Protein AF-A0A924M1E4-F1 (afdb_monomer)

Radius of gyration: 28.98 Å; Cα contacts (8 Å, |Δi|>4): 259; chains: 1; bounding box: 52×34×109 Å

Structure (mmCIF, N/CA/C/O backbone):
data_AF-A0A924M1E4-F1
#
_entry.id   AF-A0A924M1E4-F1
#
loop_
_atom_site.group_PDB
_atom_site.id
_atom_site.type_symbol
_atom_site.label_atom_id
_atom_site.label_alt_id
_atom_site.label_comp_id
_atom_site.label_asym_id
_atom_site.label_entity_id
_atom_site.label_seq_id
_atom_site.pdbx_PDB_ins_code
_atom_site.Cartn_x
_atom_site.Cartn_y
_atom_site.Cartn_z
_atom_site.occupancy
_atom_site.B_iso_or_equiv
_atom_site.auth_seq_id
_atom_site.auth_comp_id
_atom_site.auth_asym_id
_atom_site.auth_atom_id
_atom_site.pdbx_PDB_model_num
ATOM 1 N N . MET A 1 1 ? 19.369 2.531 -89.780 1.00 60.41 1 MET A N 1
ATOM 2 C CA . MET A 1 1 ? 20.122 2.107 -88.581 1.00 60.41 1 MET A CA 1
ATOM 3 C C . MET A 1 1 ? 19.496 2.799 -87.378 1.00 60.41 1 MET A C 1
ATOM 5 O O . MET A 1 1 ? 19.381 4.018 -87.439 1.00 60.41 1 MET A O 1
ATOM 9 N N . PRO A 1 2 ? 19.004 2.077 -86.358 1.00 60.50 2 PRO A N 1
ATOM 10 C CA . PRO A 1 2 ? 18.524 2.709 -85.129 1.00 60.50 2 PRO A CA 1
ATOM 11 C C . PRO A 1 2 ? 19.702 3.325 -84.342 1.00 60.50 2 PRO A C 1
ATOM 13 O O . PRO A 1 2 ? 20.815 2.799 -84.430 1.00 60.50 2 PRO A O 1
ATOM 16 N N . PRO A 1 3 ? 19.495 4.437 -83.609 1.00 68.75 3 PRO A N 1
ATOM 17 C CA . PRO A 1 3 ? 20.554 5.081 -82.833 1.00 68.75 3 PRO A CA 1
ATOM 18 C C . PRO A 1 3 ? 20.999 4.208 -81.642 1.00 68.75 3 PRO A C 1
ATOM 20 O O . PRO A 1 3 ? 20.193 3.437 -81.115 1.00 68.75 3 PRO A O 1
ATOM 23 N N . PRO A 1 4 ? 22.269 4.314 -81.203 1.00 68.00 4 PRO A N 1
ATOM 24 C CA . PRO A 1 4 ? 22.784 3.540 -80.077 1.00 68.00 4 PRO A CA 1
ATOM 25 C C . PRO A 1 4 ? 22.105 3.951 -78.762 1.00 68.00 4 PRO A C 1
ATOM 27 O O . PRO A 1 4 ? 21.929 5.137 -78.480 1.00 68.00 4 PRO A O 1
ATOM 30 N N . PHE A 1 5 ? 21.735 2.961 -77.947 1.00 61.78 5 PHE A N 1
ATOM 31 C CA . PHE A 1 5 ? 21.194 3.175 -76.605 1.00 61.78 5 PHE A CA 1
ATOM 32 C C . PHE A 1 5 ? 22.239 3.865 -75.716 1.00 61.78 5 PHE A C 1
ATOM 34 O O . PHE A 1 5 ? 23.367 3.389 -75.591 1.00 61.78 5 PHE A O 1
ATOM 41 N N . ALA A 1 6 ? 21.861 4.980 -75.086 1.00 68.25 6 ALA A N 1
ATOM 42 C CA . ALA A 1 6 ? 22.694 5.635 -74.083 1.00 68.25 6 ALA A CA 1
ATOM 43 C C . ALA A 1 6 ? 22.897 4.696 -72.873 1.00 68.25 6 ALA A C 1
ATOM 45 O O . ALA A 1 6 ? 21.925 4.070 -72.436 1.00 68.25 6 ALA A O 1
ATOM 46 N N . PRO A 1 7 ? 24.116 4.593 -72.305 1.00 64.62 7 PRO A N 1
ATOM 47 C CA . PRO A 1 7 ? 24.342 3.817 -71.094 1.00 64.62 7 PRO A CA 1
ATOM 48 C C . PRO A 1 7 ? 23.465 4.373 -69.968 1.00 64.62 7 PRO A C 1
ATOM 50 O O . PRO A 1 7 ? 23.587 5.540 -69.593 1.00 64.62 7 PRO A O 1
ATOM 53 N N . GLY A 1 8 ? 22.558 3.546 -69.445 1.00 59.88 8 GLY A N 1
ATOM 54 C CA . GLY A 1 8 ? 21.720 3.917 -68.312 1.00 59.88 8 GLY A CA 1
ATOM 55 C C . GLY A 1 8 ? 22.595 4.272 -67.113 1.00 59.88 8 GLY A C 1
ATOM 56 O O . GLY A 1 8 ? 23.368 3.442 -66.638 1.00 59.88 8 GLY A O 1
ATOM 57 N N . LEU A 1 9 ? 22.481 5.510 -66.632 1.00 64.06 9 LEU A N 1
ATOM 58 C CA . LEU A 1 9 ? 23.105 5.943 -65.387 1.00 64.06 9 LEU A CA 1
ATOM 59 C C . LEU A 1 9 ? 22.582 5.049 -64.259 1.00 64.06 9 LEU A C 1
ATOM 61 O O . LEU A 1 9 ? 21.395 5.086 -63.928 1.00 64.06 9 LEU A O 1
ATOM 65 N N . LEU A 1 10 ? 23.458 4.226 -63.681 1.00 64.38 10 LEU A N 1
ATOM 66 C CA . LEU A 1 10 ? 23.122 3.478 -62.476 1.00 64.38 10 LEU A CA 1
ATOM 67 C C . LEU A 1 10 ? 22.741 4.488 -61.380 1.00 64.38 10 LEU A C 1
ATOM 69 O O . LEU A 1 10 ? 23.450 5.483 -61.202 1.00 64.38 10 LEU A O 1
ATOM 73 N N . PRO A 1 11 ? 21.633 4.273 -60.648 1.00 62.56 11 PRO A N 1
ATOM 74 C CA . PRO A 1 11 ? 21.265 5.156 -59.552 1.00 62.56 11 PRO A CA 1
ATOM 75 C C . PRO A 1 11 ? 22.413 5.218 -58.532 1.00 62.56 11 PRO A C 1
ATOM 77 O O . PRO A 1 11 ? 23.043 4.190 -58.264 1.00 62.56 11 PRO A O 1
ATOM 80 N N . PRO A 1 12 ? 22.702 6.399 -57.955 1.00 63.66 12 PRO A N 1
ATOM 81 C CA . PRO A 1 12 ? 23.821 6.553 -57.037 1.00 63.66 12 PRO A CA 1
ATOM 82 C C . PRO A 1 12 ? 23.673 5.605 -55.833 1.00 63.66 12 PRO A C 1
ATOM 84 O O . PRO A 1 12 ? 22.548 5.391 -55.359 1.00 63.66 12 PRO A O 1
ATOM 87 N N . PRO A 1 13 ? 24.781 5.047 -55.304 1.00 64.56 13 PRO A N 1
ATOM 88 C CA . PRO A 1 13 ? 24.744 4.185 -54.128 1.00 64.56 13 PRO A CA 1
ATOM 89 C C . PRO A 1 13 ? 24.048 4.904 -52.968 1.00 64.56 13 PRO A C 1
ATOM 91 O O . PRO A 1 13 ? 24.468 5.985 -52.553 1.00 64.56 13 PRO A O 1
ATOM 94 N N . ARG A 1 14 ? 22.973 4.318 -52.425 1.00 60.53 14 ARG A N 1
ATOM 95 C CA . ARG A 1 14 ? 22.315 4.853 -51.225 1.00 60.53 14 ARG A CA 1
ATOM 96 C C . ARG A 1 14 ? 23.237 4.646 -50.027 1.00 60.53 14 ARG A C 1
ATOM 98 O O . ARG A 1 14 ? 23.232 3.579 -49.418 1.00 60.53 14 ARG A O 1
ATOM 105 N N . VAL A 1 15 ? 24.027 5.661 -49.689 1.00 58.53 15 VAL A N 1
ATOM 106 C CA . VAL A 1 15 ? 24.816 5.654 -48.455 1.00 58.53 15 VAL A CA 1
ATOM 107 C C . VAL A 1 15 ? 23.866 5.743 -47.252 1.00 58.53 15 VAL A C 1
ATOM 109 O O . VAL A 1 15 ? 22.955 6.578 -47.248 1.00 58.53 15 VAL A O 1
ATOM 112 N N . PRO A 1 16 ? 24.001 4.868 -46.242 1.00 59.28 16 PRO A N 1
ATOM 113 C CA . PRO A 1 16 ? 23.129 4.900 -45.077 1.00 59.28 16 PRO A CA 1
ATOM 114 C C . PRO A 1 16 ? 23.314 6.228 -44.331 1.00 59.28 16 PRO A C 1
ATOM 116 O O . PRO A 1 16 ? 24.433 6.625 -44.010 1.00 59.28 16 PRO A O 1
ATOM 119 N N . SER A 1 17 ? 22.217 6.947 -44.076 1.00 64.38 17 SER A N 1
ATOM 120 C CA . SER A 1 17 ? 22.293 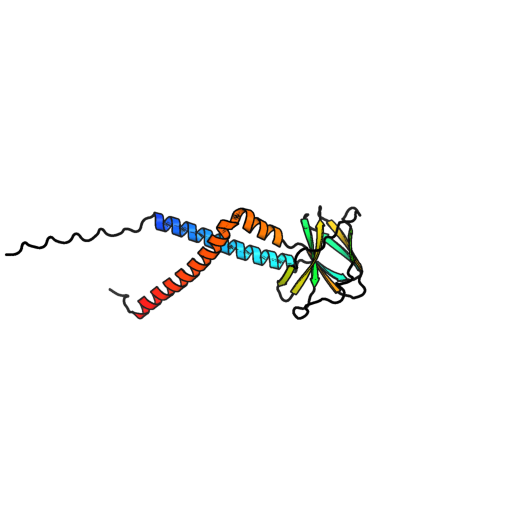8.266 -43.446 1.00 64.38 17 SER A CA 1
ATOM 121 C C . SER A 1 17 ? 22.577 8.136 -41.946 1.00 64.38 17 SER A C 1
ATOM 123 O O . SER A 1 17 ? 21.943 7.346 -41.243 1.00 64.38 17 SER A O 1
ATOM 125 N N . ALA A 1 18 ? 23.499 8.954 -41.427 1.00 69.06 18 ALA A N 1
ATOM 126 C CA . ALA A 1 18 ? 23.842 9.002 -40.000 1.00 69.06 18 ALA A CA 1
ATOM 127 C C . ALA A 1 18 ? 22.613 9.248 -39.099 1.00 69.06 18 ALA A C 1
ATOM 129 O O . ALA A 1 18 ? 22.548 8.761 -37.972 1.00 69.06 18 ALA A O 1
ATOM 130 N N . ARG A 1 19 ? 21.590 9.933 -39.629 1.00 67.88 19 ARG A N 1
ATOM 131 C CA . ARG A 1 19 ? 20.309 10.181 -38.951 1.00 67.88 19 ARG A CA 1
ATOM 132 C C . ARG A 1 19 ? 19.577 8.887 -38.586 1.00 67.88 19 ARG A C 1
ATOM 134 O O . ARG A 1 19 ? 18.989 8.820 -37.513 1.00 67.88 19 ARG A O 1
ATOM 141 N N . GLY A 1 20 ? 19.649 7.852 -39.427 1.00 66.56 20 GLY A N 1
ATOM 142 C CA . GLY A 1 20 ? 19.026 6.556 -39.140 1.00 66.56 20 GLY A CA 1
ATOM 143 C C . GLY A 1 20 ? 19.660 5.849 -37.939 1.00 66.56 20 GLY A C 1
ATOM 144 O O . GLY A 1 20 ? 18.949 5.270 -37.120 1.00 66.56 20 GLY A O 1
ATOM 145 N N . TYR A 1 21 ? 20.982 5.956 -37.789 1.00 72.75 21 TYR A N 1
ATOM 146 C CA . TYR A 1 21 ? 21.694 5.398 -36.639 1.00 72.75 21 TYR A CA 1
ATOM 147 C C . TYR A 1 21 ? 21.386 6.156 -35.349 1.00 72.75 21 TYR A C 1
ATOM 149 O O . TYR A 1 21 ? 21.136 5.512 -34.338 1.00 72.75 21 TYR A O 1
ATOM 157 N N . VAL A 1 22 ? 21.328 7.492 -35.390 1.00 73.06 22 VAL A N 1
ATOM 158 C CA . VAL A 1 22 ? 20.982 8.322 -34.220 1.00 73.06 22 VAL A CA 1
ATOM 159 C C . VAL A 1 22 ? 19.554 8.050 -33.739 1.00 73.06 22 VAL A C 1
ATOM 161 O O . VAL A 1 22 ? 19.321 7.872 -32.548 1.00 73.06 22 VAL A O 1
ATOM 164 N N . ILE A 1 23 ? 18.589 7.961 -34.656 1.00 70.69 23 ILE A N 1
ATOM 165 C CA . ILE A 1 23 ? 17.205 7.618 -34.298 1.00 70.69 23 ILE A CA 1
ATOM 166 C C . ILE A 1 23 ? 17.142 6.196 -33.722 1.00 70.69 23 ILE A C 1
ATOM 168 O O . ILE A 1 23 ? 16.467 5.962 -32.720 1.00 70.69 23 ILE A O 1
ATOM 172 N N . GLY A 1 24 ? 17.882 5.254 -34.315 1.00 69.88 24 GLY A N 1
ATOM 173 C CA . GLY A 1 24 ? 17.964 3.878 -33.830 1.00 69.88 24 GLY A CA 1
ATOM 174 C C . GLY A 1 24 ? 18.559 3.760 -32.424 1.00 69.88 24 GLY A C 1
ATOM 175 O O . GLY A 1 24 ? 18.013 3.031 -31.597 1.00 69.88 24 GLY A O 1
ATOM 176 N N . THR A 1 25 ? 19.639 4.487 -32.121 1.00 71.81 25 THR A N 1
ATOM 177 C CA . THR A 1 25 ? 20.264 4.467 -30.789 1.00 71.81 25 THR A CA 1
ATOM 178 C C . THR A 1 25 ? 19.375 5.114 -29.737 1.00 71.81 25 THR A C 1
ATOM 180 O O . THR A 1 25 ? 19.197 4.528 -28.672 1.00 71.81 25 THR A O 1
ATOM 183 N N . ILE A 1 26 ? 18.749 6.257 -30.037 1.00 70.75 26 ILE A N 1
ATOM 184 C CA . ILE A 1 26 ? 17.778 6.896 -29.133 1.00 70.75 26 ILE A CA 1
ATOM 185 C C . ILE A 1 26 ? 16.614 5.941 -28.845 1.00 70.75 26 ILE A C 1
ATOM 187 O O . ILE A 1 26 ? 16.265 5.731 -27.685 1.00 70.75 26 ILE A O 1
ATOM 191 N N . GLY A 1 27 ? 16.056 5.303 -29.879 1.00 69.88 27 GLY A N 1
ATOM 192 C CA . GLY A 1 27 ? 14.988 4.317 -29.714 1.00 69.88 27 GLY A CA 1
ATOM 193 C C . GLY A 1 27 ? 15.401 3.132 -28.836 1.00 69.88 27 GLY A C 1
ATOM 194 O O . GLY A 1 27 ? 14.642 2.724 -27.960 1.00 69.88 27 GLY A O 1
ATOM 195 N N . MET A 1 28 ? 16.622 2.613 -29.014 1.00 70.50 28 MET A N 1
ATOM 196 C CA . MET A 1 28 ? 17.150 1.517 -28.196 1.00 70.50 28 MET A CA 1
ATOM 197 C C . MET A 1 28 ? 17.300 1.917 -26.724 1.00 70.50 28 MET A C 1
ATOM 199 O O . MET A 1 28 ? 16.924 1.148 -25.842 1.00 70.50 28 MET A O 1
ATOM 203 N N . VAL A 1 29 ? 17.815 3.119 -26.455 1.00 73.06 29 VAL A N 1
ATOM 204 C CA . VAL A 1 29 ? 17.971 3.637 -25.089 1.00 73.06 29 VAL A CA 1
ATOM 205 C C . VAL A 1 29 ? 16.608 3.816 -24.423 1.00 73.06 29 VAL A C 1
ATOM 207 O O . VAL A 1 29 ? 16.418 3.354 -23.302 1.00 73.06 29 VAL A O 1
ATOM 210 N N . LEU A 1 30 ? 15.634 4.413 -25.115 1.00 69.94 30 LEU A N 1
ATOM 211 C CA . LEU A 1 30 ? 14.282 4.589 -24.578 1.00 69.94 30 LEU A CA 1
ATOM 212 C C . LEU A 1 30 ? 13.597 3.247 -24.286 1.00 69.94 30 LEU A C 1
ATOM 214 O O . LEU A 1 30 ? 12.987 3.091 -23.230 1.00 69.94 30 LEU A O 1
ATOM 218 N N . ALA A 1 31 ? 13.739 2.263 -25.178 1.00 67.12 31 ALA A N 1
ATOM 219 C CA . ALA A 1 31 ? 13.211 0.920 -24.951 1.00 67.12 31 ALA A CA 1
ATOM 220 C C . ALA A 1 31 ? 13.876 0.243 -23.741 1.00 67.12 31 ALA A C 1
ATOM 222 O O . ALA A 1 31 ? 13.183 -0.335 -22.905 1.00 67.12 31 ALA A O 1
ATOM 223 N N . ALA A 1 32 ? 15.201 0.353 -23.607 1.00 72.56 32 ALA A N 1
ATOM 224 C CA . ALA A 1 32 ? 15.929 -0.195 -22.466 1.00 72.56 32 ALA A CA 1
ATOM 225 C C . ALA A 1 32 ? 15.493 0.452 -21.140 1.00 72.56 32 ALA A C 1
ATOM 227 O O . ALA A 1 32 ? 15.259 -0.257 -20.164 1.00 72.56 32 ALA A O 1
ATOM 228 N N . LEU A 1 33 ? 15.318 1.778 -21.116 1.00 72.56 33 LEU A N 1
ATOM 229 C CA . LEU A 1 33 ? 14.820 2.502 -19.944 1.00 72.56 33 LEU A CA 1
ATOM 230 C C . LEU A 1 33 ? 13.393 2.082 -19.573 1.00 72.56 33 LEU A C 1
ATOM 232 O O . LEU A 1 33 ? 13.105 1.892 -18.394 1.00 72.56 33 LEU A O 1
ATOM 236 N N . ALA A 1 34 ? 12.515 1.886 -20.560 1.00 71.75 34 ALA A N 1
ATOM 237 C CA . ALA A 1 34 ? 11.153 1.418 -20.319 1.00 71.75 34 ALA A CA 1
ATOM 238 C C . ALA A 1 34 ? 11.129 0.008 -19.706 1.00 71.75 34 ALA A C 1
ATOM 240 O O . ALA A 1 34 ? 10.399 -0.233 -18.746 1.00 71.75 34 ALA A O 1
ATOM 241 N N . VAL A 1 35 ? 11.960 -0.910 -20.214 1.00 72.69 35 VAL A N 1
ATOM 242 C CA . VAL A 1 35 ? 12.092 -2.268 -19.660 1.00 72.69 35 VAL A CA 1
ATOM 243 C C . VAL A 1 35 ? 12.663 -2.228 -18.243 1.00 72.69 35 VAL A C 1
ATOM 245 O O . VAL A 1 35 ? 12.107 -2.860 -17.349 1.00 72.69 35 VAL A O 1
ATOM 248 N N . ALA A 1 36 ? 13.728 -1.457 -18.010 1.00 73.00 36 ALA A N 1
ATOM 249 C CA . ALA A 1 36 ? 14.320 -1.306 -16.682 1.00 73.00 36 ALA A CA 1
ATOM 250 C C . ALA A 1 36 ? 13.308 -0.745 -15.670 1.00 73.00 36 ALA A C 1
ATOM 252 O O . ALA A 1 36 ? 13.201 -1.254 -14.556 1.00 73.00 36 ALA A O 1
ATOM 253 N N . TYR A 1 37 ? 12.516 0.251 -16.076 1.00 75.56 37 TYR A N 1
ATOM 254 C CA . TYR A 1 37 ? 11.449 0.810 -15.253 1.00 75.56 37 TYR A CA 1
ATOM 255 C C . TYR A 1 37 ? 10.350 -0.215 -14.946 1.00 75.56 37 TYR A C 1
ATOM 257 O O . TYR A 1 37 ? 9.929 -0.324 -13.798 1.00 75.56 37 TYR A O 1
ATOM 265 N N . ALA A 1 38 ? 9.909 -0.993 -15.941 1.00 70.75 38 ALA A N 1
ATOM 266 C CA . ALA A 1 38 ? 8.905 -2.036 -15.739 1.00 70.75 38 ALA A CA 1
ATOM 267 C C . ALA A 1 38 ? 9.387 -3.105 -14.747 1.00 70.75 38 ALA A C 1
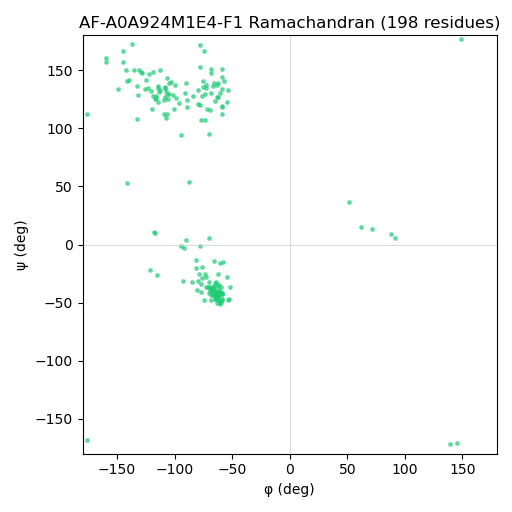ATOM 269 O O . ALA A 1 38 ? 8.647 -3.476 -13.839 1.00 70.75 38 ALA A O 1
ATOM 270 N N . ILE A 1 39 ? 10.643 -3.549 -14.873 1.00 76.00 39 ILE A N 1
ATOM 271 C CA . ILE A 1 39 ? 11.259 -4.490 -13.929 1.00 76.00 39 ILE A CA 1
ATOM 272 C C . ILE A 1 39 ? 11.294 -3.879 -12.526 1.00 76.00 39 ILE A C 1
ATOM 274 O O . ILE A 1 39 ? 10.833 -4.506 -11.577 1.00 76.00 39 ILE A O 1
ATOM 278 N N . PHE A 1 40 ? 11.780 -2.644 -12.394 1.00 77.06 40 PHE A N 1
ATOM 279 C CA . PHE A 1 40 ? 11.842 -1.948 -11.109 1.00 77.06 40 PHE A CA 1
ATOM 280 C C . PHE A 1 40 ? 10.461 -1.805 -10.453 1.00 77.06 40 PHE A C 1
ATOM 282 O O . PHE A 1 40 ? 10.328 -2.029 -9.252 1.00 77.06 40 PHE A O 1
ATOM 289 N N . ALA A 1 41 ? 9.427 -1.475 -11.231 1.00 72.31 41 ALA A N 1
ATOM 290 C CA . ALA A 1 41 ? 8.058 -1.349 -10.742 1.00 72.31 41 ALA A CA 1
ATOM 291 C C . ALA A 1 41 ? 7.489 -2.688 -10.249 1.00 72.31 41 ALA A C 1
ATOM 293 O O . ALA A 1 41 ? 6.866 -2.725 -9.191 1.00 72.31 41 ALA A O 1
ATOM 294 N N . ILE A 1 42 ? 7.733 -3.785 -10.976 1.00 75.19 42 ILE A N 1
ATOM 295 C CA . ILE A 1 42 ? 7.306 -5.132 -10.567 1.00 75.19 42 ILE A CA 1
ATOM 296 C C . ILE A 1 42 ? 8.017 -5.553 -9.279 1.00 75.19 42 ILE A C 1
ATOM 298 O O . ILE A 1 42 ? 7.360 -6.017 -8.352 1.00 75.19 42 ILE A O 1
ATOM 302 N N . LEU A 1 43 ? 9.339 -5.371 -9.205 1.00 80.06 43 LEU A N 1
ATOM 303 C CA . LEU A 1 43 ? 10.115 -5.728 -8.015 1.00 80.06 43 LEU A CA 1
ATOM 304 C C . LEU A 1 43 ? 9.675 -4.912 -6.796 1.00 80.06 43 LEU A C 1
ATOM 306 O O . LEU A 1 43 ? 9.409 -5.487 -5.749 1.00 80.06 43 LEU A O 1
ATOM 310 N N . SER A 1 44 ? 9.480 -3.603 -6.966 1.00 78.44 44 SER A N 1
ATOM 311 C CA . SER A 1 44 ? 8.994 -2.728 -5.891 1.00 78.44 44 SER A CA 1
ATOM 312 C C . SER A 1 44 ? 7.608 -3.148 -5.394 1.00 78.44 44 SER A C 1
ATOM 314 O O . SER A 1 44 ? 7.356 -3.150 -4.198 1.00 78.44 44 SER A O 1
ATOM 316 N N . PHE A 1 45 ? 6.708 -3.542 -6.300 1.00 77.06 45 PHE A N 1
ATOM 317 C CA . PHE A 1 45 ? 5.377 -4.028 -5.934 1.00 77.06 45 PHE A CA 1
ATOM 318 C C . PHE A 1 45 ? 5.426 -5.360 -5.170 1.00 77.06 45 PHE A C 1
ATOM 320 O O . PHE A 1 45 ? 4.664 -5.558 -4.226 1.00 77.06 45 PHE A O 1
ATOM 327 N N . ILE A 1 46 ? 6.332 -6.265 -5.555 1.00 78.94 46 ILE A N 1
ATOM 328 C CA . ILE A 1 46 ? 6.563 -7.523 -4.836 1.00 78.94 46 ILE A CA 1
ATOM 329 C C . ILE A 1 46 ? 7.086 -7.246 -3.423 1.00 78.94 46 ILE A C 1
ATOM 331 O O . ILE A 1 46 ? 6.577 -7.834 -2.467 1.00 78.94 46 ILE A O 1
ATOM 335 N N . ASP A 1 47 ? 8.069 -6.356 -3.296 1.00 83.06 47 ASP A N 1
ATOM 336 C CA . ASP A 1 47 ? 8.662 -5.984 -2.011 1.00 83.06 47 ASP A CA 1
ATOM 337 C C . ASP A 1 47 ? 7.620 -5.327 -1.093 1.00 83.06 47 ASP A C 1
ATOM 339 O O . ASP A 1 47 ? 7.439 -5.781 0.036 1.00 83.06 47 ASP A O 1
ATOM 343 N N . ASP A 1 48 ? 6.840 -4.368 -1.608 1.00 82.94 48 ASP A N 1
ATOM 344 C CA . ASP A 1 48 ? 5.753 -3.715 -0.868 1.00 82.94 48 ASP A CA 1
ATOM 345 C C . ASP A 1 48 ? 4.772 -4.750 -0.280 1.00 82.94 48 ASP A C 1
ATOM 347 O O . ASP A 1 48 ? 4.445 -4.695 0.904 1.00 82.94 48 ASP A O 1
ATOM 351 N N . VAL A 1 49 ? 4.319 -5.728 -1.078 1.00 79.81 49 VAL A N 1
ATOM 352 C CA . VAL A 1 49 ? 3.359 -6.766 -0.642 1.00 79.81 49 VAL A CA 1
ATOM 353 C C . VAL A 1 49 ? 3.973 -7.764 0.346 1.00 79.81 49 VAL A C 1
ATOM 355 O O . VAL A 1 49 ? 3.281 -8.294 1.230 1.00 79.81 49 VAL A O 1
ATOM 358 N N . ASN A 1 50 ? 5.266 -8.054 0.214 1.00 82.94 50 ASN A N 1
ATOM 359 C CA . ASN A 1 50 ? 5.978 -8.903 1.164 1.00 82.94 50 ASN A CA 1
ATOM 360 C C . ASN A 1 50 ? 6.093 -8.227 2.536 1.00 82.94 50 ASN A C 1
ATOM 362 O O . ASN A 1 50 ? 5.891 -8.910 3.546 1.00 82.94 50 ASN A O 1
ATOM 366 N N . ASP A 1 51 ? 6.297 -6.909 2.547 1.00 85.56 51 ASP A N 1
ATOM 367 C CA . ASP A 1 51 ? 6.442 -6.069 3.740 1.00 85.56 51 ASP A CA 1
ATOM 368 C C . ASP A 1 51 ? 5.115 -5.740 4.445 1.00 85.56 51 ASP A C 1
ATOM 370 O O . ASP A 1 51 ? 5.103 -5.090 5.495 1.00 85.56 51 ASP A O 1
ATOM 374 N N . PHE A 1 52 ? 3.974 -6.200 3.920 1.00 89.44 52 PHE A N 1
ATOM 375 C CA . PHE A 1 52 ? 2.693 -6.004 4.595 1.00 89.44 52 PHE A CA 1
ATOM 376 C C . PHE A 1 52 ? 2.678 -6.656 5.974 1.00 89.44 52 PHE A C 1
ATOM 378 O O . PHE A 1 52 ? 2.935 -7.855 6.138 1.00 89.44 52 PHE A O 1
ATOM 385 N N . GLN A 1 53 ? 2.259 -5.870 6.959 1.00 90.69 53 GLN A N 1
ATOM 386 C CA . GLN A 1 53 ? 2.029 -6.341 8.315 1.00 90.69 53 GLN A CA 1
ATOM 387 C C . GLN A 1 53 ? 0.713 -7.115 8.354 1.00 90.69 53 GLN A C 1
ATOM 389 O O . GLN A 1 53 ? -0.316 -6.631 7.884 1.00 90.69 53 GLN A O 1
ATOM 394 N N . ARG A 1 54 ? 0.742 -8.343 8.875 1.00 91.56 54 ARG A N 1
ATOM 395 C CA . ARG A 1 54 ? -0.405 -9.260 8.830 1.00 91.56 54 ARG A CA 1
ATOM 396 C C . ARG A 1 54 ? -0.952 -9.516 10.219 1.00 91.56 54 ARG A C 1
ATOM 398 O O . ARG A 1 54 ? -0.209 -9.896 11.121 1.00 91.56 54 ARG A O 1
ATOM 405 N N . PHE A 1 55 ? -2.265 -9.391 10.349 1.00 92.75 55 PHE A N 1
ATOM 406 C CA . PHE A 1 55 ? -2.968 -9.506 11.619 1.00 92.75 55 PHE A CA 1
ATOM 407 C C . PHE A 1 55 ? -4.165 -10.447 11.501 1.00 92.75 55 PHE A C 1
ATOM 409 O O . PHE A 1 55 ? -4.782 -10.577 10.441 1.00 92.75 55 PHE A O 1
ATOM 416 N N . LYS A 1 56 ? -4.504 -11.106 12.611 1.00 92.06 56 LYS A N 1
ATOM 417 C CA . LYS A 1 56 ? -5.781 -11.810 12.766 1.00 92.06 56 LYS A CA 1
ATOM 418 C C . LYS A 1 56 ? -6.790 -10.840 13.369 1.00 92.06 56 LYS A C 1
ATOM 420 O O . LYS A 1 56 ? -6.486 -10.207 14.374 1.00 92.06 56 LYS A O 1
ATOM 425 N N . VAL A 1 57 ? -7.968 -10.739 12.772 1.00 90.88 57 VAL A N 1
ATOM 426 C CA . VAL A 1 57 ? -9.075 -9.907 13.262 1.00 90.88 57 VAL A CA 1
ATOM 427 C C . VAL A 1 57 ? -10.223 -10.813 13.717 1.00 90.88 57 VAL A C 1
ATOM 429 O O . VAL A 1 57 ? -10.349 -11.909 13.164 1.00 90.88 57 VAL A O 1
ATOM 432 N N . PRO A 1 58 ? -11.042 -10.412 14.709 1.00 93.94 58 PRO A N 1
ATOM 433 C CA . PRO A 1 58 ? -11.019 -9.138 15.445 1.00 93.94 58 PRO A CA 1
ATOM 434 C C . PRO A 1 58 ? -9.875 -9.016 16.476 1.00 93.94 58 PRO A C 1
ATOM 436 O O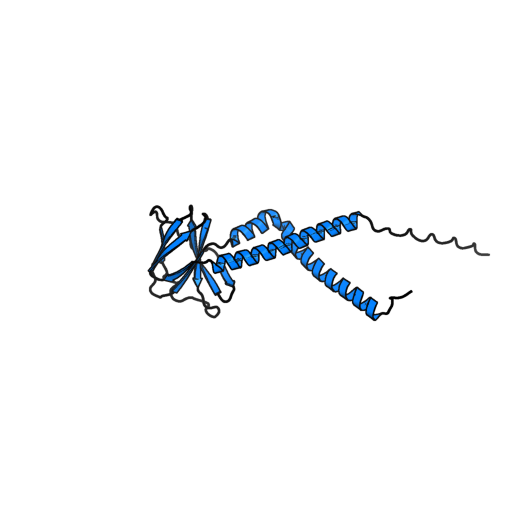 . PRO A 1 58 ? -9.229 -10.002 16.821 1.00 93.94 58 PRO A O 1
ATOM 439 N N . GLY A 1 59 ? -9.625 -7.799 16.970 1.00 94.44 59 GLY A N 1
ATOM 440 C CA . GLY A 1 59 ? -8.568 -7.483 17.941 1.00 94.44 59 GLY A CA 1
ATOM 441 C C . GLY A 1 59 ? -7.981 -6.075 17.786 1.00 94.44 59 GLY A C 1
ATOM 442 O O . GLY A 1 59 ? -8.344 -5.342 16.861 1.00 94.44 59 GLY A O 1
ATOM 443 N N . THR A 1 60 ? -7.064 -5.721 18.688 1.00 96.62 60 THR A N 1
ATOM 444 C CA . THR A 1 60 ? -6.274 -4.479 18.650 1.00 96.62 60 THR A CA 1
ATOM 445 C C . THR A 1 60 ? -4.855 -4.793 18.198 1.00 96.62 60 THR A C 1
ATOM 447 O O . THR A 1 60 ? -4.214 -5.682 18.758 1.00 96.62 60 THR A O 1
ATOM 450 N N . HIS A 1 61 ? -4.369 -4.055 17.203 1.00 96.62 61 HIS A N 1
ATOM 451 C CA . HIS A 1 61 ? -3.064 -4.265 16.582 1.00 96.62 61 HIS A CA 1
ATOM 452 C C . HIS A 1 61 ? -2.336 -2.945 16.383 1.00 96.62 61 HIS A C 1
ATOM 454 O O . HIS A 1 61 ? -2.960 -1.918 16.135 1.00 96.62 61 HIS A O 1
ATOM 460 N N . THR A 1 62 ? -1.010 -2.986 16.425 1.00 96.38 62 THR A N 1
ATOM 461 C CA . THR A 1 62 ? -0.173 -1.832 16.097 1.00 96.38 62 THR A CA 1
ATOM 462 C C . THR A 1 62 ? 0.321 -1.957 14.664 1.00 96.38 62 THR A C 1
ATOM 464 O O . THR A 1 62 ? 0.918 -2.965 14.295 1.00 96.38 62 THR A O 1
ATOM 467 N N . VAL A 1 63 ? 0.079 -0.925 13.861 1.00 95.50 63 VAL A N 1
ATOM 468 C CA . VAL A 1 63 ? 0.542 -0.800 12.480 1.00 95.50 63 VAL A CA 1
ATOM 469 C C . VAL A 1 63 ? 1.665 0.224 12.441 1.00 95.50 63 VAL A C 1
ATOM 471 O O . VAL A 1 63 ? 1.433 1.420 12.622 1.00 95.50 63 VAL A O 1
ATOM 474 N N . HIS A 1 64 ? 2.881 -0.229 12.154 1.00 95.69 64 HIS A N 1
ATOM 475 C CA . HIS A 1 64 ? 4.010 0.680 12.000 1.00 95.69 64 HIS A CA 1
ATOM 476 C C . HIS A 1 64 ? 3.997 1.338 10.615 1.00 95.69 64 HIS A C 1
ATOM 478 O O . HIS A 1 64 ? 4.076 0.652 9.594 1.00 95.69 64 HIS A O 1
ATOM 484 N N . VAL A 1 65 ? 3.933 2.667 10.560 1.00 93.62 65 VAL A N 1
ATOM 485 C CA . VAL A 1 65 ? 4.008 3.433 9.313 1.00 93.62 65 VAL A CA 1
ATOM 486 C C . VAL A 1 65 ? 5.354 4.145 9.236 1.00 93.62 65 VAL A C 1
ATOM 488 O O . VAL A 1 65 ? 5.595 5.128 9.930 1.00 93.62 65 VAL A O 1
ATOM 491 N N . SER A 1 66 ? 6.232 3.693 8.342 1.00 91.12 66 SER A N 1
ATOM 492 C CA . SER A 1 66 ? 7.582 4.259 8.196 1.00 91.12 66 SER A CA 1
ATOM 493 C C . SER A 1 66 ? 7.610 5.607 7.468 1.00 91.12 66 SER A C 1
ATOM 495 O O . SER A 1 66 ? 8.493 6.431 7.701 1.00 91.12 66 SER A O 1
ATOM 497 N N . LYS A 1 67 ? 6.650 5.853 6.569 1.00 89.25 67 LYS A N 1
ATOM 498 C CA . LYS A 1 67 ? 6.571 7.069 5.746 1.00 89.25 67 LYS A CA 1
ATOM 499 C C . LYS A 1 67 ? 5.120 7.545 5.630 1.00 89.25 67 LYS A C 1
ATOM 501 O O . LYS A 1 67 ? 4.254 6.696 5.406 1.00 89.25 67 LYS A O 1
ATOM 506 N N . PRO A 1 68 ? 4.857 8.865 5.647 1.00 90.81 68 PRO A N 1
ATOM 507 C CA . PRO A 1 68 ? 3.520 9.406 5.417 1.00 90.81 68 PRO A CA 1
ATOM 508 C C . PRO A 1 68 ? 2.940 9.002 4.053 1.00 90.81 68 PRO A C 1
ATOM 510 O O . PRO A 1 68 ? 3.683 8.808 3.081 1.00 90.81 68 PRO A O 1
ATOM 513 N N . GLY A 1 69 ? 1.615 8.904 3.970 1.00 90.56 69 GLY A N 1
ATOM 514 C CA . GLY A 1 69 ? 0.865 8.608 2.750 1.00 90.56 69 GLY A CA 1
ATOM 515 C C . GLY A 1 69 ? -0.381 7.765 3.006 1.00 90.56 69 GLY A C 1
ATOM 516 O O . GLY A 1 69 ? -0.777 7.544 4.145 1.00 90.56 69 GLY A O 1
ATOM 517 N N . THR A 1 70 ? -1.009 7.288 1.936 1.00 91.56 70 THR A N 1
ATOM 518 C CA . THR A 1 70 ? -2.147 6.367 2.034 1.00 91.56 70 THR A CA 1
ATOM 519 C C . THR A 1 70 ? -1.668 4.981 2.450 1.00 91.56 70 THR A C 1
ATOM 521 O O . THR A 1 70 ? -0.739 4.445 1.841 1.00 91.56 70 THR A O 1
ATOM 524 N N . VAL A 1 71 ? -2.305 4.429 3.480 1.00 93.06 71 VAL A N 1
ATOM 525 C CA . VAL A 1 71 ? -2.143 3.049 3.938 1.00 93.06 71 VAL A CA 1
ATOM 526 C C . VAL A 1 71 ? -3.395 2.278 3.551 1.00 93.06 71 VAL A C 1
ATOM 528 O O . VAL A 1 71 ? -4.512 2.735 3.791 1.00 93.06 71 VAL A O 1
ATOM 531 N N . ASP A 1 72 ? -3.191 1.119 2.953 1.00 93.62 72 ASP A N 1
ATOM 532 C CA . ASP A 1 72 ? -4.214 0.220 2.457 1.00 93.62 72 ASP A CA 1
ATOM 533 C C . ASP A 1 72 ? -4.328 -1.005 3.372 1.00 93.62 72 ASP A C 1
ATOM 535 O O . ASP A 1 72 ? -3.340 -1.508 3.915 1.00 93.62 72 ASP A O 1
ATOM 539 N N . ILE A 1 73 ? -5.558 -1.477 3.548 1.00 93.69 73 ILE A N 1
ATOM 540 C CA . ILE A 1 73 ? -5.908 -2.645 4.350 1.00 93.69 73 ILE A CA 1
ATOM 541 C C . ILE A 1 73 ? -6.567 -3.652 3.413 1.00 93.69 73 ILE A C 1
ATOM 543 O O . ILE A 1 73 ? -7.635 -3.397 2.852 1.00 93.69 73 ILE A O 1
ATOM 547 N N . PHE A 1 74 ? -5.921 -4.800 3.263 1.00 91.69 74 PHE A N 1
ATOM 548 C CA . PHE A 1 74 ? -6.354 -5.914 2.436 1.00 91.69 74 PHE A CA 1
ATOM 549 C C . PHE A 1 74 ? -6.898 -7.041 3.301 1.00 91.69 74 PHE A C 1
ATOM 551 O O . PHE A 1 74 ? -6.304 -7.375 4.321 1.00 91.69 74 PHE A O 1
ATOM 558 N N . ALA A 1 75 ? -7.985 -7.670 2.879 1.00 90.31 75 ALA A N 1
ATOM 559 C CA . ALA A 1 75 ? -8.389 -8.973 3.377 1.00 90.31 75 ALA A CA 1
ATOM 560 C C . ALA A 1 75 ? -7.574 -10.062 2.678 1.00 90.31 75 ALA A C 1
ATOM 562 O O . ALA A 1 75 ? -7.456 -10.032 1.455 1.00 90.31 75 ALA A O 1
ATOM 563 N N . ASP A 1 76 ? -7.027 -11.011 3.435 1.00 85.56 76 ASP A N 1
ATOM 564 C CA . ASP A 1 76 ? -6.340 -12.186 2.887 1.00 85.56 76 ASP A CA 1
ATOM 565 C C . ASP A 1 76 ? -7.405 -13.175 2.390 1.00 85.56 76 ASP A C 1
ATOM 567 O O . ASP A 1 76 ? -8.131 -13.780 3.184 1.00 85.56 76 ASP A O 1
ATOM 571 N N . VAL A 1 77 ? -7.542 -13.288 1.071 1.00 77.62 77 VAL A N 1
ATOM 572 C CA . VAL A 1 77 ? -8.540 -14.136 0.413 1.00 77.62 77 VAL A CA 1
ATOM 573 C C . VAL A 1 77 ? -7.823 -15.383 -0.088 1.00 77.62 77 VAL A C 1
ATOM 575 O O . VAL A 1 77 ? -6.725 -15.312 -0.633 1.00 77.62 77 VAL A O 1
ATOM 578 N N . SER A 1 78 ? -8.440 -16.553 0.040 1.00 67.88 78 SER A N 1
ATOM 579 C CA . SER A 1 78 ? -7.958 -17.709 -0.718 1.00 67.88 78 SER A CA 1
ATOM 580 C C . SER A 1 78 ? -8.328 -17.521 -2.192 1.00 67.88 78 SER A C 1
ATOM 582 O O . SER A 1 78 ? -9.458 -17.137 -2.481 1.00 67.88 78 SER A O 1
ATOM 584 N N . SER A 1 79 ? -7.423 -17.832 -3.125 1.00 59.75 79 SER A N 1
ATOM 585 C CA . SER A 1 79 ? -7.644 -17.684 -4.577 1.00 59.75 79 SER A CA 1
ATOM 586 C C . SER A 1 79 ? -8.854 -18.463 -5.120 1.00 59.75 79 SER A C 1
ATOM 588 O O . SER A 1 79 ? -9.318 -18.195 -6.224 1.00 59.75 79 SER A O 1
ATOM 590 N N . SER A 1 80 ? -9.395 -19.409 -4.346 1.00 58.81 80 SER A N 1
ATOM 591 C CA . SER A 1 80 ? -10.603 -20.174 -4.666 1.00 58.81 80 SER A CA 1
ATOM 592 C C . SER A 1 80 ? -11.901 -19.604 -4.076 1.00 58.81 80 SER A C 1
ATOM 594 O O . SER A 1 80 ? -12.954 -20.208 -4.267 1.00 58.81 80 SER A O 1
ATOM 596 N N . GLN A 1 81 ? -11.858 -18.501 -3.322 1.00 60.28 81 GLN A N 1
ATOM 597 C CA . GLN A 1 81 ? -13.031 -17.921 -2.660 1.00 60.28 81 GLN A CA 1
ATOM 598 C C . GLN A 1 81 ? -13.332 -16.522 -3.197 1.00 60.28 81 GLN A C 1
ATOM 600 O O . GLN A 1 81 ? -12.486 -15.639 -3.184 1.00 60.28 81 GLN A O 1
ATOM 605 N N . SER A 1 82 ? -14.568 -16.319 -3.656 1.00 59.28 82 SER A N 1
ATOM 606 C CA . SER A 1 82 ? -15.058 -15.020 -4.142 1.00 59.28 82 SER A CA 1
ATOM 607 C C . SER A 1 82 ? -15.491 -14.082 -3.012 1.00 59.28 82 SER A C 1
ATOM 609 O O . SER A 1 82 ? -15.731 -12.906 -3.259 1.00 59.28 82 SER A O 1
ATOM 611 N N . ASN A 1 83 ? -15.638 -14.611 -1.794 1.00 65.06 83 ASN A N 1
ATOM 612 C CA . ASN A 1 83 ? -16.033 -13.863 -0.609 1.00 65.06 83 ASN A CA 1
ATOM 613 C C . ASN A 1 83 ? -15.245 -14.378 0.604 1.00 65.06 83 ASN A C 1
ATOM 615 O O . ASN A 1 83 ? -15.045 -15.589 0.721 1.00 65.06 83 ASN A O 1
ATOM 619 N N . VAL A 1 84 ? -14.807 -13.484 1.496 1.00 67.19 84 VAL A N 1
ATOM 620 C CA . VAL A 1 84 ? -14.157 -13.865 2.760 1.00 67.19 84 VAL A CA 1
ATOM 621 C C . VAL A 1 84 ? -15.193 -13.762 3.878 1.00 67.19 84 VAL A C 1
ATOM 623 O O . VAL A 1 84 ? -15.663 -12.659 4.168 1.00 67.19 84 VAL A O 1
ATOM 626 N N . PRO A 1 85 ? -15.548 -14.877 4.540 1.00 66.38 85 PRO A N 1
ATOM 627 C CA . PRO A 1 85 ? -16.413 -14.837 5.712 1.00 66.38 85 PRO A CA 1
ATOM 628 C C . PRO A 1 85 ? -15.866 -13.869 6.774 1.00 66.38 85 PRO A C 1
ATOM 630 O O . PRO A 1 85 ? -14.679 -13.915 7.097 1.00 66.38 85 PRO A O 1
ATOM 633 N N . GLY A 1 86 ? -16.725 -13.005 7.322 1.00 69.50 86 GLY A N 1
ATOM 634 C CA . GLY A 1 86 ? -16.348 -12.025 8.352 1.00 69.50 86 GLY A CA 1
ATOM 635 C C . GLY A 1 86 ? -15.910 -10.653 7.846 1.00 69.50 86 GLY A C 1
ATOM 636 O O . GLY A 1 86 ? -15.480 -9.833 8.649 1.00 69.50 86 GLY A O 1
ATOM 637 N N . LEU A 1 87 ? -16.007 -10.382 6.540 1.00 78.81 87 LEU A N 1
ATOM 638 C CA . LEU A 1 87 ? -15.833 -9.023 6.011 1.00 78.81 87 LEU A CA 1
ATOM 639 C C . LEU A 1 87 ? -17.105 -8.182 6.064 1.00 78.81 87 LEU A C 1
ATOM 641 O O . LEU A 1 87 ? -17.013 -6.970 6.249 1.00 78.81 87 LEU A O 1
ATOM 645 N N . ASP A 1 88 ? -18.272 -8.812 5.925 1.00 82.62 88 ASP A N 1
ATOM 646 C CA . ASP A 1 88 ? -19.557 -8.114 5.792 1.00 82.62 88 ASP A CA 1
ATOM 647 C C . ASP A 1 88 ? -19.918 -7.271 7.029 1.00 82.62 88 ASP A C 1
ATOM 649 O O . ASP A 1 88 ? -20.641 -6.281 6.930 1.00 82.62 88 ASP A O 1
ATOM 653 N N . ASP A 1 89 ? -19.394 -7.645 8.196 1.00 87.88 89 ASP A N 1
ATOM 654 C CA . ASP A 1 89 ? -19.614 -6.983 9.481 1.00 87.88 89 ASP A CA 1
ATOM 655 C C . ASP A 1 89 ? -18.326 -6.405 10.096 1.00 87.88 89 ASP A C 1
ATOM 657 O O . ASP A 1 89 ? -18.326 -5.981 11.257 1.00 87.88 89 ASP A O 1
ATOM 661 N N . LEU A 1 90 ? -17.223 -6.387 9.340 1.00 89.31 90 LEU A N 1
ATOM 662 C CA . LEU A 1 90 ? -15.935 -5.910 9.827 1.00 89.31 90 LEU A CA 1
ATOM 663 C C . LEU A 1 90 ? -15.942 -4.388 9.987 1.00 89.31 90 LEU A C 1
ATOM 665 O O . LEU A 1 90 ? -16.004 -3.628 9.021 1.00 89.31 90 LEU A O 1
ATOM 669 N N . VAL A 1 91 ? -15.783 -3.937 11.227 1.00 93.44 91 VAL A N 1
ATOM 670 C CA . VAL A 1 91 ? -15.610 -2.526 11.574 1.00 93.44 91 VAL A CA 1
ATOM 671 C C . VAL A 1 91 ? -14.155 -2.275 11.943 1.00 93.44 91 VAL A C 1
ATOM 673 O O . VAL A 1 91 ? -13.607 -2.922 12.839 1.00 93.44 91 VAL A O 1
ATOM 676 N N . LEU A 1 92 ? -13.544 -1.304 11.265 1.00 95.00 92 LEU A N 1
ATOM 677 C CA . LEU A 1 92 ? -12.167 -0.877 11.494 1.00 95.00 92 LEU A CA 1
ATOM 678 C C . LEU A 1 92 ? -12.146 0.538 12.065 1.00 95.00 92 LEU A C 1
ATOM 680 O O . LEU A 1 92 ? -12.805 1.443 11.558 1.00 95.00 92 LEU A O 1
ATOM 684 N N . THR A 1 93 ? -11.367 0.734 13.119 1.00 97.00 93 THR A N 1
ATOM 685 C CA . THR A 1 93 ? -11.068 2.048 13.692 1.00 97.00 93 THR A CA 1
ATOM 686 C C . THR A 1 93 ? -9.563 2.204 13.760 1.00 97.00 93 THR A C 1
ATOM 688 O O . THR A 1 93 ? -8.866 1.279 14.172 1.00 97.00 93 THR A O 1
ATOM 691 N N . VAL A 1 94 ? -9.067 3.362 13.333 1.00 97.56 94 VAL A N 1
ATOM 692 C CA . VAL A 1 94 ? -7.638 3.666 13.333 1.00 97.56 94 VAL A CA 1
ATOM 693 C C . VAL A 1 94 ? -7.389 4.886 14.202 1.00 97.56 94 VAL A C 1
ATOM 695 O O . VAL A 1 94 ? -8.060 5.904 14.036 1.00 97.56 94 VAL A O 1
ATOM 698 N N . THR A 1 95 ? -6.398 4.798 15.078 1.00 98.06 95 THR A N 1
ATOM 699 C CA . THR A 1 95 ? -5.905 5.907 15.896 1.00 98.06 95 THR A CA 1
ATOM 700 C C . THR A 1 95 ? -4.477 6.230 15.476 1.00 98.06 95 THR A C 1
ATOM 702 O O . THR A 1 95 ? -3.662 5.336 15.254 1.00 98.06 95 THR A O 1
ATOM 705 N N . ASN A 1 96 ? -4.172 7.513 15.312 1.00 96.75 96 ASN A N 1
ATOM 706 C CA . ASN A 1 96 ? -2.843 7.975 14.940 1.00 96.75 96 ASN A CA 1
ATOM 707 C C . ASN A 1 96 ? -1.872 7.965 16.141 1.00 96.75 96 ASN A C 1
ATOM 709 O O . ASN A 1 96 ? -2.314 7.819 17.281 1.00 96.75 96 ASN A O 1
ATOM 713 N N . PRO A 1 97 ? -0.566 8.202 15.911 1.00 96.81 97 PRO A N 1
ATOM 714 C CA . PRO A 1 97 ? 0.428 8.223 16.986 1.00 96.81 97 PRO A CA 1
ATOM 715 C C . PRO A 1 97 ? 0.206 9.282 18.083 1.00 96.81 97 PRO A C 1
ATOM 717 O O . PRO A 1 97 ? 0.822 9.188 19.138 1.00 96.81 97 PRO A O 1
ATOM 720 N N . ASP A 1 98 ? -0.643 10.292 17.856 1.00 95.81 98 ASP A N 1
ATOM 721 C CA . ASP A 1 98 ? -0.996 11.295 18.878 1.00 95.81 98 ASP A CA 1
ATOM 722 C C . ASP A 1 98 ? -2.241 10.907 19.688 1.00 95.81 98 ASP A C 1
ATOM 724 O O . ASP A 1 98 ? -2.660 11.656 20.568 1.00 95.81 98 ASP A O 1
ATOM 728 N N . GLY A 1 99 ? -2.889 9.787 19.359 1.00 95.00 99 GLY A N 1
ATOM 729 C CA . GLY A 1 99 ? -4.152 9.379 19.969 1.00 95.00 99 GLY A CA 1
ATOM 730 C C . GLY A 1 99 ? -5.410 9.928 19.282 1.00 95.00 99 GLY A C 1
ATOM 731 O O . GLY A 1 99 ? -6.508 9.761 19.808 1.00 95.00 99 GLY A O 1
ATOM 732 N N . HIS A 1 100 ? -5.306 10.565 18.111 1.00 96.19 100 HIS A N 1
ATOM 733 C CA . HIS A 1 100 ? -6.475 11.044 17.362 1.00 96.19 100 HIS A CA 1
ATOM 734 C C . HIS A 1 100 ? -7.003 9.996 16.379 1.00 96.19 100 HIS A C 1
ATOM 736 O O . HIS A 1 100 ? -6.236 9.368 15.648 1.00 96.19 100 HIS A O 1
ATOM 742 N N . GLY A 1 101 ? -8.328 9.866 16.297 1.00 95.69 101 GLY A N 1
ATOM 743 C CA . GLY A 1 101 ? -8.983 9.004 15.314 1.00 95.69 101 GLY A CA 1
ATOM 744 C C . GLY A 1 101 ? -8.699 9.436 13.871 1.00 95.69 101 GLY A C 1
ATOM 745 O O . GLY A 1 101 ? -8.713 10.623 13.542 1.00 95.69 101 GLY A O 1
ATOM 746 N N . VAL A 1 102 ? -8.465 8.458 13.001 1.00 97.00 102 VAL A N 1
ATOM 747 C CA . VAL A 1 102 ? -8.244 8.634 11.564 1.00 97.00 102 VAL A CA 1
ATOM 748 C C . VAL A 1 102 ? -9.456 8.116 10.804 1.00 97.00 102 VAL A C 1
ATOM 750 O O . VAL A 1 102 ? -9.970 7.034 11.083 1.00 97.00 102 VAL A O 1
ATOM 753 N N . ILE A 1 103 ? -9.901 8.880 9.805 1.00 96.06 103 ILE A N 1
ATOM 754 C CA . ILE A 1 103 ? -11.008 8.468 8.941 1.00 96.06 103 ILE A CA 1
ATOM 755 C C . ILE A 1 103 ? -10.554 7.299 8.066 1.00 96.06 103 ILE A C 1
ATOM 757 O O . ILE A 1 103 ? -9.692 7.451 7.196 1.00 96.06 103 ILE A O 1
ATOM 761 N N . VAL A 1 104 ? -11.186 6.149 8.280 1.00 95.62 104 VAL A N 1
ATOM 762 C CA . VAL A 1 104 ? -11.063 4.971 7.425 1.00 95.62 104 VAL A CA 1
ATOM 763 C C . VAL A 1 104 ? -12.036 5.116 6.257 1.00 95.62 104 VAL A C 1
ATOM 765 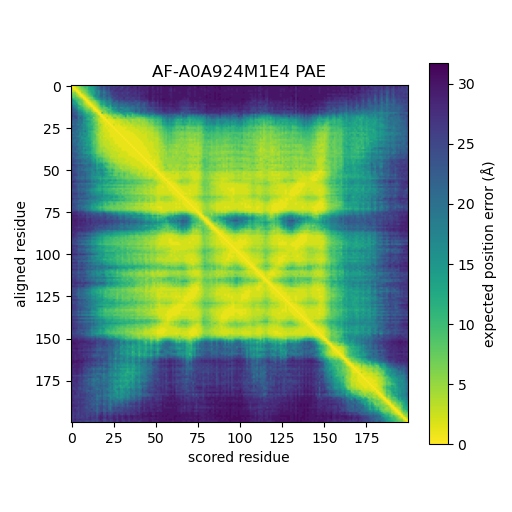O O . VAL A 1 104 ? -13.219 5.392 6.442 1.00 95.62 104 VAL A O 1
ATOM 768 N N . GLN A 1 105 ? -11.529 4.959 5.042 1.00 93.88 105 GLN A N 1
ATOM 769 C CA . GLN A 1 105 ? -12.276 5.113 3.801 1.00 93.88 105 GLN A CA 1
ATOM 770 C C . GLN A 1 105 ? -12.497 3.751 3.158 1.00 93.88 105 GLN A C 1
ATOM 772 O O . GLN A 1 105 ? -11.560 2.961 3.022 1.00 93.88 105 GLN A O 1
ATOM 777 N N . GLN A 1 106 ? -13.725 3.510 2.707 1.00 88.75 106 GLN A N 1
ATOM 778 C CA . GLN A 1 106 ? -14.025 2.352 1.878 1.00 88.75 106 GLN A CA 1
ATOM 779 C C . GLN A 1 106 ? -13.505 2.571 0.450 1.00 88.75 106 GLN A C 1
ATOM 781 O O . GLN A 1 106 ? -13.595 3.687 -0.084 1.00 88.75 106 GLN A O 1
ATOM 786 N N . PRO A 1 107 ? -12.951 1.529 -0.183 1.00 82.44 107 PRO A N 1
ATOM 787 C CA . PRO A 1 107 ? -12.514 1.608 -1.563 1.00 82.44 107 PRO A CA 1
ATOM 788 C C . PRO A 1 107 ? -13.716 1.812 -2.491 1.00 82.44 107 PRO A C 1
ATOM 790 O O . PRO A 1 107 ? -14.778 1.223 -2.314 1.00 82.44 107 PRO A O 1
ATOM 793 N N . ARG A 1 108 ? -13.547 2.672 -3.499 1.00 78.56 108 ARG A N 1
ATOM 794 C CA . ARG A 1 108 ? -14.587 2.937 -4.512 1.00 78.56 108 ARG A CA 1
ATOM 795 C C . ARG A 1 108 ? -14.623 1.879 -5.610 1.00 78.56 108 ARG A C 1
ATOM 797 O O . ARG A 1 108 ? -15.605 1.773 -6.336 1.00 78.56 108 ARG A O 1
ATOM 804 N N . THR A 1 109 ? -13.525 1.154 -5.761 1.00 73.50 109 THR A N 1
ATOM 805 C CA . THR A 1 109 ? -13.290 0.155 -6.797 1.00 73.50 109 THR A CA 1
ATOM 806 C C . THR A 1 109 ? -12.828 -1.129 -6.143 1.00 73.50 109 THR A C 1
ATOM 808 O O . THR A 1 109 ? -12.136 -1.092 -5.127 1.00 73.50 109 THR A O 1
ATOM 811 N N . ASN A 1 110 ? -13.189 -2.261 -6.739 1.00 75.12 110 ASN A N 1
ATOM 812 C CA . ASN A 1 110 ? -12.676 -3.540 -6.286 1.00 75.12 110 ASN A CA 1
ATOM 813 C C . ASN A 1 110 ? -11.209 -3.653 -6.725 1.00 75.12 110 ASN A C 1
ATOM 815 O O . ASN A 1 110 ? -10.927 -3.772 -7.917 1.00 75.12 110 ASN A O 1
ATOM 819 N N . GLU A 1 111 ? -10.285 -3.541 -5.776 1.00 81.62 111 GLU A N 1
ATOM 820 C CA . GLU A 1 111 ? -8.848 -3.670 -6.011 1.00 81.62 111 GLU A CA 1
ATOM 821 C C . GLU A 1 111 ? -8.376 -4.987 -5.393 1.00 81.62 111 GLU A C 1
ATOM 823 O O . GLU A 1 111 ? -8.584 -5.233 -4.206 1.00 81.62 111 GLU A O 1
ATOM 828 N N . THR A 1 112 ? -7.740 -5.835 -6.197 1.00 83.06 112 THR A N 1
ATOM 829 C CA . THR A 1 112 ? -7.188 -7.120 -5.753 1.00 83.06 112 THR A CA 1
ATOM 830 C C . THR A 1 112 ? -5.739 -7.252 -6.196 1.00 83.06 112 THR A C 1
ATOM 832 O O . THR A 1 112 ? -5.384 -6.777 -7.276 1.00 83.06 112 THR A O 1
ATOM 835 N N . TYR A 1 113 ? -4.917 -7.948 -5.417 1.00 79.12 113 TYR A N 1
ATOM 836 C CA . TYR A 1 113 ? -3.602 -8.406 -5.860 1.00 79.12 113 TYR A CA 1
ATOM 837 C C . TYR A 1 113 ? -3.530 -9.931 -5.816 1.00 79.12 113 TYR A C 1
ATOM 839 O O . TYR A 1 113 ? -4.140 -10.555 -4.953 1.00 79.12 113 TYR A O 1
ATOM 847 N N . ASP A 1 114 ? -2.751 -10.509 -6.728 1.00 80.25 114 ASP A N 1
ATOM 848 C CA . ASP A 1 114 ? -2.331 -11.909 -6.693 1.00 80.25 114 ASP A CA 1
ATOM 849 C C . ASP A 1 114 ? -0.825 -11.958 -6.962 1.00 80.25 114 ASP A C 1
ATOM 851 O O . ASP A 1 114 ? -0.361 -11.629 -8.056 1.00 80.25 114 ASP A O 1
ATOM 855 N N . LEU A 1 115 ? -0.052 -12.263 -5.922 1.00 73.44 115 LEU A N 1
ATOM 856 C CA . LEU A 1 115 ? 1.406 -12.261 -5.957 1.00 73.44 115 LEU A CA 1
ATOM 857 C C . LEU A 1 115 ? 1.971 -13.293 -4.994 1.00 73.44 115 LEU A C 1
ATOM 859 O O . LEU A 1 115 ? 1.592 -13.332 -3.826 1.00 73.44 115 LEU A O 1
ATOM 863 N N . ASN A 1 116 ? 2.949 -14.079 -5.449 1.00 72.88 116 ASN A N 1
ATOM 864 C CA . ASN A 1 116 ? 3.654 -15.064 -4.618 1.00 72.88 116 ASN A CA 1
ATOM 865 C C . ASN A 1 116 ? 2.701 -16.007 -3.852 1.00 72.88 116 ASN A C 1
ATOM 867 O O . ASN A 1 116 ? 2.953 -16.356 -2.699 1.00 72.88 116 ASN A O 1
ATOM 871 N N . GLY A 1 117 ? 1.577 -16.385 -4.475 1.00 73.25 117 GLY A N 1
ATOM 872 C CA . GLY A 1 117 ? 0.552 -17.233 -3.857 1.00 73.25 117 GLY A CA 1
ATOM 873 C C . GLY A 1 117 ? -0.267 -16.544 -2.761 1.00 73.25 117 GLY A C 1
ATOM 874 O O . GLY A 1 117 ? -0.958 -17.220 -2.002 1.00 73.25 117 GLY A O 1
ATOM 875 N N . ARG A 1 118 ? -0.180 -15.215 -2.650 1.00 78.81 118 ARG A N 1
ATOM 876 C CA . ARG A 1 118 ? -0.995 -14.393 -1.758 1.00 78.81 118 ARG A CA 1
ATOM 877 C C . ARG A 1 118 ? -2.010 -13.641 -2.588 1.00 78.81 118 ARG A C 1
ATOM 879 O O . ARG A 1 118 ? -1.633 -12.945 -3.529 1.00 78.81 118 ARG A O 1
ATOM 886 N N . HIS A 1 119 ? -3.262 -13.728 -2.174 1.00 83.75 119 HIS A N 1
ATOM 88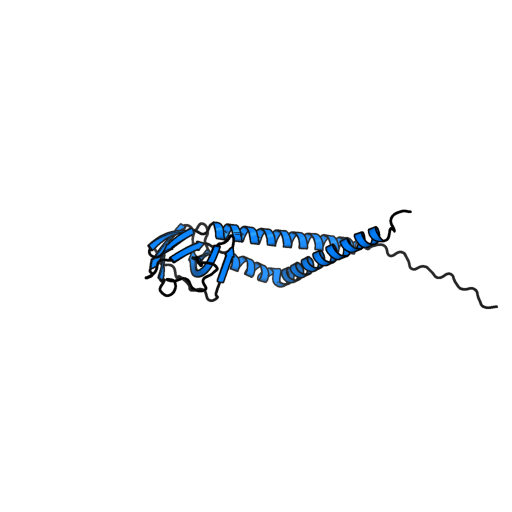7 C CA . HIS A 1 119 ? -4.338 -12.986 -2.792 1.00 83.75 119 HIS A CA 1
ATOM 888 C C . HIS A 1 119 ? -4.954 -12.058 -1.752 1.00 83.75 119 HIS A C 1
ATOM 890 O O . HI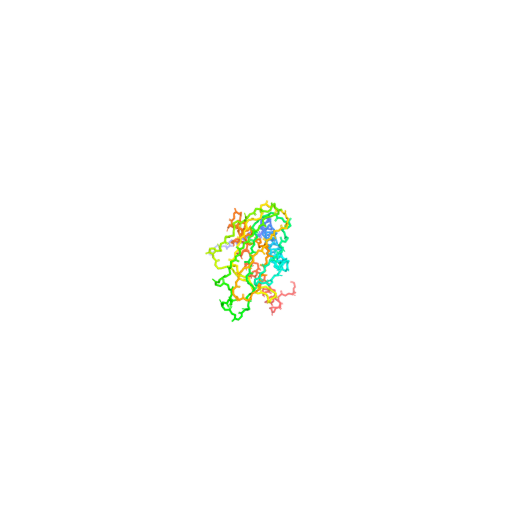S A 1 119 ? -5.288 -12.481 -0.647 1.00 83.75 119 HIS A O 1
ATOM 896 N N . GLY A 1 120 ? -5.056 -10.776 -2.082 1.00 85.19 120 GLY A N 1
ATOM 897 C CA . GLY A 1 120 ? -5.607 -9.785 -1.169 1.00 85.19 120 GLY A CA 1
ATOM 898 C C . GLY A 1 120 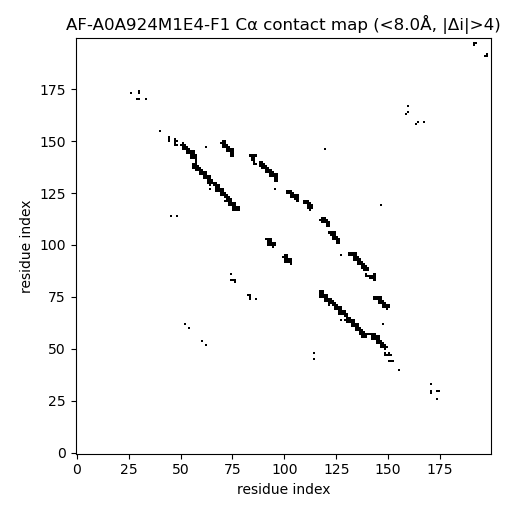? -6.631 -8.905 -1.851 1.00 85.19 120 GLY A C 1
ATOM 899 O O . GLY A 1 120 ? -6.388 -8.435 -2.959 1.00 85.19 120 GLY A O 1
ATOM 900 N N . GLN A 1 121 ? -7.748 -8.651 -1.176 1.00 87.94 121 GLN A N 1
ATOM 901 C CA . GLN A 1 121 ? -8.786 -7.726 -1.628 1.00 87.94 121 GLN A CA 1
ATOM 902 C C . GLN A 1 121 ? -8.760 -6.465 -0.770 1.00 87.94 121 GLN A C 1
ATOM 904 O O . GLN A 1 121 ? -8.796 -6.557 0.454 1.00 87.94 121 GLN A O 1
ATOM 909 N N . LEU A 1 122 ? -8.685 -5.289 -1.390 1.00 89.50 122 LEU A N 1
ATOM 910 C CA . LEU A 1 122 ? -8.726 -4.015 -0.680 1.00 89.50 122 LEU A CA 1
ATOM 911 C C . LEU A 1 122 ? -10.094 -3.859 -0.013 1.00 89.50 122 LEU A C 1
ATOM 913 O O . LEU A 1 122 ? -11.118 -3.892 -0.691 1.00 89.50 122 LEU A O 1
ATOM 917 N N . ILE A 1 123 ? -10.100 -3.652 1.301 1.00 91.81 123 ILE A N 1
ATOM 918 C CA . ILE A 1 123 ? -11.330 -3.476 2.090 1.00 91.81 123 ILE A CA 1
ATOM 919 C C . ILE A 1 123 ? -11.430 -2.088 2.713 1.00 91.81 123 ILE A C 1
ATOM 921 O O . ILE A 1 123 ? -12.526 -1.589 2.958 1.00 91.81 123 ILE A O 1
ATOM 925 N N . ALA A 1 124 ? -10.291 -1.438 2.947 1.00 92.81 124 ALA A N 1
ATOM 926 C CA . ALA A 1 124 ? -10.241 -0.108 3.526 1.00 92.81 124 ALA A CA 1
ATOM 927 C C . ALA A 1 124 ? -8.905 0.574 3.233 1.00 92.81 124 ALA A C 1
ATOM 929 O O . ALA A 1 124 ? -7.901 -0.078 2.955 1.00 92.81 124 ALA A O 1
ATOM 930 N N . ARG A 1 125 ? -8.879 1.898 3.357 1.00 94.50 125 ARG A N 1
ATOM 931 C CA . ARG A 1 125 ? -7.645 2.685 3.392 1.00 94.50 125 ARG A CA 1
ATOM 932 C C . ARG A 1 125 ? -7.762 3.876 4.321 1.00 94.50 125 ARG A C 1
ATOM 934 O O . ARG A 1 125 ? -8.861 4.360 4.574 1.00 94.50 125 ARG A O 1
ATOM 941 N N . PHE A 1 126 ? -6.638 4.383 4.801 1.00 95.38 126 PHE A N 1
ATOM 942 C CA . PHE A 1 126 ? -6.606 5.589 5.620 1.00 95.38 126 PHE A CA 1
ATOM 943 C C . PHE A 1 126 ? -5.384 6.460 5.297 1.00 95.38 126 PHE A C 1
ATOM 945 O O . PHE A 1 126 ? -4.338 5.949 4.885 1.00 95.38 126 PHE A O 1
ATOM 952 N N . PRO A 1 127 ? -5.489 7.790 5.457 1.00 94.69 127 PRO A N 1
ATOM 953 C CA . PRO A 1 127 ? -4.345 8.677 5.326 1.00 94.69 127 PRO A CA 1
ATOM 954 C C . PRO A 1 127 ? -3.477 8.625 6.590 1.00 94.69 127 PRO A C 1
ATOM 956 O O . PRO A 1 127 ? -3.914 8.989 7.681 1.00 94.69 127 PRO A O 1
ATOM 959 N N . ALA A 1 128 ? -2.215 8.236 6.440 1.00 94.44 128 ALA A N 1
ATOM 960 C CA . ALA A 1 128 ? -1.200 8.396 7.468 1.00 94.44 128 ALA A CA 1
ATOM 961 C C . ALA A 1 128 ? -0.434 9.703 7.227 1.00 94.44 128 ALA A C 1
ATOM 963 O O . ALA A 1 128 ? 0.516 9.757 6.447 1.00 94.44 128 ALA A O 1
ATOM 964 N N . SER A 1 129 ? -0.854 10.787 7.882 1.00 92.75 129 SER A N 1
ATOM 965 C CA . SER A 1 129 ? -0.214 12.107 7.736 1.00 92.75 129 SER A CA 1
ATOM 966 C C . SER A 1 129 ? 1.220 12.161 8.273 1.00 92.75 129 SER A C 1
ATOM 968 O O . SER A 1 129 ? 1.948 13.104 7.975 1.00 92.75 129 SER A O 1
ATOM 970 N N . LYS A 1 130 ? 1.636 11.164 9.060 1.00 92.75 130 LYS A N 1
ATOM 971 C CA . LYS A 1 130 ? 2.976 11.064 9.635 1.00 92.75 130 LYS A CA 1
ATOM 972 C C . LYS A 1 130 ? 3.450 9.617 9.721 1.00 92.75 130 LYS A C 1
ATOM 974 O O . LYS A 1 130 ? 2.666 8.685 9.573 1.00 92.75 130 LYS A O 1
ATOM 979 N N . SER A 1 131 ? 4.742 9.456 9.970 1.00 95.12 131 SER A N 1
ATOM 980 C CA . SER A 1 131 ? 5.318 8.184 10.391 1.00 95.12 131 SER A CA 1
ATOM 981 C C . SER A 1 131 ? 5.053 7.923 11.875 1.00 95.12 131 SER A C 1
ATOM 983 O O . SER A 1 131 ? 4.944 8.867 12.660 1.00 95.12 131 SER A O 1
ATOM 985 N N . GLY A 1 132 ? 5.007 6.652 12.258 1.00 95.81 132 GLY A N 1
ATOM 986 C CA . GLY A 1 132 ? 4.834 6.206 13.636 1.00 95.81 132 GLY A CA 1
ATOM 987 C C . GLY A 1 132 ? 3.889 5.018 13.746 1.00 95.81 132 GLY A C 1
ATOM 988 O O . GLY A 1 132 ? 3.463 4.448 12.741 1.00 95.81 132 GLY A O 1
ATOM 989 N N . ASP A 1 133 ? 3.563 4.674 14.984 1.00 97.19 133 ASP A N 1
ATOM 990 C CA . ASP A 1 133 ? 2.703 3.546 15.315 1.00 97.19 133 ASP A CA 1
ATOM 991 C C . ASP A 1 133 ? 1.239 3.983 15.352 1.00 97.19 133 ASP A C 1
ATOM 993 O O . ASP A 1 133 ? 0.845 4.854 16.126 1.00 97.19 133 ASP A O 1
ATOM 997 N N . TYR A 1 134 ? 0.439 3.382 14.479 1.00 97.56 134 TYR A N 1
ATOM 998 C CA . TYR A 1 134 ? -1.004 3.566 14.425 1.00 97.56 134 TYR A CA 1
ATOM 999 C C . TYR A 1 134 ? -1.681 2.391 15.125 1.00 97.56 134 TYR A C 1
ATOM 1001 O O . TYR A 1 134 ? -1.312 1.239 14.909 1.00 97.56 134 TYR A O 1
ATOM 1009 N N . GLU A 1 135 ? -2.700 2.662 15.929 1.00 97.88 135 GLU A N 1
ATOM 1010 C CA . GLU A 1 135 ? -3.508 1.610 16.542 1.00 97.88 135 GLU A CA 1
ATOM 1011 C C . GLU A 1 135 ? -4.664 1.253 15.607 1.00 97.88 135 GLU A C 1
ATOM 1013 O O . GLU A 1 135 ? -5.444 2.117 15.211 1.00 97.88 135 GLU A O 1
ATOM 1018 N N . LEU A 1 136 ? -4.775 -0.022 15.254 1.00 97.06 136 LEU A N 1
ATOM 1019 C CA . LEU A 1 136 ? -5.853 -0.589 14.460 1.00 97.06 136 LEU A CA 1
ATOM 1020 C C . LEU A 1 136 ? -6.725 -1.461 15.360 1.00 97.06 136 LEU A C 1
ATOM 1022 O O . LEU A 1 136 ? -6.318 -2.541 15.787 1.00 97.06 136 LEU A O 1
ATOM 1026 N N . VAL A 1 137 ? -7.955 -1.021 15.594 1.00 97.06 137 VAL A N 1
ATOM 1027 C CA . VAL A 1 137 ? -8.972 -1.807 16.291 1.00 97.06 137 VAL A CA 1
ATOM 1028 C C . VAL A 1 137 ? -9.923 -2.397 15.263 1.00 97.06 137 VAL A C 1
ATOM 1030 O O . VAL A 1 137 ? -10.474 -1.689 14.420 1.00 97.06 137 VAL A O 1
ATOM 1033 N N . SER A 1 138 ? -10.127 -3.705 15.351 1.00 95.56 138 SER A N 1
ATOM 1034 C CA . SER A 1 138 ? -10.985 -4.470 14.452 1.00 95.56 138 SER A CA 1
ATOM 1035 C C . SER A 1 138 ? -12.061 -5.217 15.232 1.00 95.56 138 SER A C 1
ATOM 1037 O O . SER A 1 138 ? -11.784 -5.837 16.262 1.00 95.56 138 SER A O 1
ATOM 1039 N N . ARG A 1 139 ? -13.302 -5.156 14.743 1.00 94.06 139 ARG A N 1
ATOM 1040 C CA . ARG A 1 139 ? -14.465 -5.841 15.321 1.00 94.06 139 ARG A CA 1
ATOM 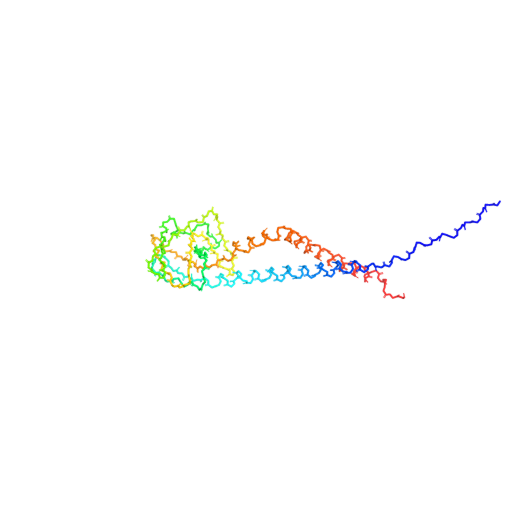1041 C C . ARG A 1 139 ? -15.220 -6.571 14.215 1.00 94.06 139 ARG A C 1
ATOM 1043 O O . ARG A 1 139 ? -15.526 -5.955 13.206 1.00 94.06 139 ARG A O 1
ATOM 1050 N N . SER A 1 140 ? -15.500 -7.853 14.412 1.00 90.81 140 SER A N 1
ATOM 1051 C CA . SER A 1 140 ? -16.315 -8.706 13.536 1.00 90.81 140 SER A CA 1
ATOM 1052 C C . SER A 1 140 ? -16.791 -9.911 14.352 1.00 90.81 140 SER A C 1
ATOM 1054 O O . SER A 1 140 ? -16.179 -10.262 15.366 1.00 90.81 140 SER A O 1
ATOM 1056 N N . THR A 1 141 ? -17.882 -10.536 13.924 1.00 88.12 141 THR A N 1
ATOM 1057 C CA . THR A 1 141 ? -18.406 -11.795 14.464 1.00 88.12 141 THR A CA 1
ATOM 1058 C C . THR A 1 141 ? -17.615 -13.016 14.005 1.00 88.12 141 THR A C 1
ATOM 1060 O O . THR A 1 141 ? -17.686 -14.055 14.660 1.00 88.12 141 THR A O 1
ATOM 1063 N N . SER A 1 142 ? -16.845 -12.911 12.916 1.00 86.56 142 SER A N 1
ATOM 1064 C CA . SER A 1 142 ? -16.093 -14.029 12.341 1.00 86.56 142 SER A CA 1
ATOM 1065 C C . SER A 1 142 ? -14.603 -13.701 12.208 1.00 86.56 142 SER A C 1
ATOM 1067 O O . SER A 1 142 ? -14.236 -12.573 11.877 1.00 86.56 142 SER A O 1
ATOM 1069 N N . PRO A 1 143 ? -13.707 -14.669 12.468 1.00 87.62 143 PRO A N 1
ATOM 1070 C CA . PRO A 1 143 ? -12.280 -14.428 12.369 1.00 87.62 143 PRO A CA 1
ATOM 1071 C C . PRO A 1 143 ? -11.834 -14.320 10.908 1.00 87.62 143 PRO A C 1
ATOM 1073 O O . PRO A 1 143 ? -12.148 -15.182 10.089 1.00 87.62 143 PRO A O 1
ATOM 1076 N N . ALA A 1 144 ? -11.009 -13.319 10.612 1.00 88.25 144 ALA A N 1
ATOM 1077 C CA . ALA A 1 144 ? -10.390 -13.133 9.303 1.00 88.25 144 ALA A CA 1
ATOM 1078 C C . ALA A 1 144 ? -8.908 -12.755 9.442 1.00 88.25 144 ALA A C 1
ATOM 1080 O O . ALA A 1 144 ? -8.384 -12.535 10.540 1.00 88.25 144 ALA A O 1
ATOM 1081 N N . ARG A 1 145 ? -8.199 -12.701 8.313 1.00 90.69 145 ARG A N 1
ATOM 1082 C CA . ARG A 1 145 ? -6.835 -12.171 8.241 1.00 90.69 145 ARG A CA 1
ATOM 1083 C C . ARG A 1 145 ? -6.818 -10.915 7.395 1.00 90.69 145 ARG A C 1
ATOM 1085 O O . ARG A 1 145 ? -7.408 -10.887 6.320 1.00 90.69 145 ARG A O 1
ATOM 1092 N N . VAL A 1 146 ? -6.103 -9.908 7.881 1.00 91.81 146 VAL A N 1
ATOM 1093 C CA . VAL A 1 146 ? -5.876 -8.663 7.151 1.00 91.81 146 VAL A CA 1
ATOM 1094 C C . VAL A 1 146 ? -4.386 -8.421 6.969 1.00 91.81 146 VAL A C 1
ATOM 1096 O O . VAL A 1 146 ? -3.575 -8.775 7.828 1.00 91.81 146 VAL A O 1
ATOM 1099 N N . ALA A 1 147 ? -4.031 -7.819 5.845 1.00 93.12 147 ALA A N 1
ATOM 1100 C CA . ALA A 1 147 ? -2.697 -7.356 5.525 1.00 93.12 147 ALA A CA 1
ATOM 1101 C C . ALA A 1 147 ? -2.735 -5.833 5.377 1.00 93.12 147 ALA A C 1
ATOM 1103 O O . ALA A 1 147 ? -3.552 -5.295 4.636 1.00 93.12 147 ALA A O 1
ATOM 1104 N N . VAL A 1 148 ? -1.872 -5.139 6.109 1.00 93.00 148 VAL A N 1
ATOM 1105 C CA . VAL A 1 148 ? -1.824 -3.681 6.158 1.00 93.00 148 VAL A CA 1
ATOM 1106 C C . VAL A 1 148 ? -0.493 -3.221 5.599 1.00 93.00 148 VAL A C 1
ATOM 1108 O O . VAL A 1 148 ? 0.569 -3.671 6.035 1.00 93.00 148 VAL A O 1
ATOM 1111 N N . GLY A 1 149 ? -0.544 -2.306 4.644 1.00 90.38 149 GLY A N 1
ATOM 1112 C CA . GLY A 1 149 ? 0.662 -1.773 4.042 1.00 90.38 149 GLY A CA 1
ATOM 1113 C C . GLY A 1 149 ? 0.369 -0.677 3.044 1.00 90.38 149 GLY A C 1
ATOM 1114 O O . GLY A 1 149 ? -0.727 -0.132 2.987 1.00 90.38 149 GLY A O 1
ATOM 1115 N N . ARG A 1 150 ? 1.382 -0.302 2.274 1.00 85.75 150 ARG A N 1
ATOM 1116 C CA . ARG A 1 150 ? 1.255 0.751 1.273 1.00 85.75 150 ARG A CA 1
ATOM 1117 C C . ARG A 1 150 ? 1.438 0.133 -0.092 1.00 85.75 150 ARG A C 1
ATOM 1119 O O . ARG A 1 150 ? 2.490 -0.430 -0.356 1.00 85.75 150 ARG A O 1
ATOM 1126 N N . LEU A 1 151 ? 0.447 0.289 -0.961 1.00 73.50 151 LEU A N 1
ATOM 1127 C CA . LEU A 1 151 ? 0.638 0.024 -2.376 1.00 73.50 151 LEU A CA 1
ATOM 1128 C C . LEU A 1 151 ? 0.952 1.325 -3.096 1.00 73.50 151 LEU A C 1
ATOM 1130 O O . LEU A 1 151 ? 0.154 2.262 -3.128 1.00 73.50 151 LEU A O 1
ATOM 1134 N N . ALA A 1 152 ? 2.106 1.376 -3.756 1.00 64.31 152 ALA A N 1
ATOM 1135 C CA . ALA A 1 152 ? 2.461 2.503 -4.611 1.00 64.31 152 ALA A CA 1
ATOM 1136 C C . ALA A 1 152 ? 1.626 2.584 -5.911 1.00 64.31 152 ALA A C 1
ATOM 1138 O O . ALA A 1 152 ? 1.892 3.463 -6.738 1.00 64.31 152 ALA A O 1
ATOM 1139 N N . LEU A 1 153 ? 0.609 1.727 -6.097 1.00 57.34 153 LEU A N 1
ATOM 1140 C CA . LEU A 1 153 ? -0.151 1.557 -7.343 1.00 57.34 153 LEU A CA 1
ATOM 1141 C C . LEU A 1 153 ? -0.706 2.880 -7.891 1.00 57.34 153 LEU A C 1
ATOM 1143 O O . LEU A 1 153 ? -0.489 3.203 -9.059 1.00 57.34 153 LEU A O 1
ATOM 1147 N N . GLY A 1 154 ? -1.328 3.705 -7.043 1.00 49.47 154 GLY A N 1
ATOM 1148 C CA . GLY A 1 154 ? -1.888 4.994 -7.466 1.00 49.47 154 GLY A CA 1
ATOM 1149 C C . GLY A 1 154 ? -0.831 5.995 -7.942 1.00 49.47 154 GLY A C 1
ATOM 1150 O O . GLY A 1 154 ? -1.073 6.751 -8.877 1.00 49.47 154 GLY A O 1
ATOM 1151 N N . SER A 1 155 ? 0.371 5.971 -7.359 1.00 52.06 155 SER A N 1
ATOM 1152 C CA . SER A 1 155 ? 1.460 6.881 -7.737 1.00 52.06 155 SER A CA 1
ATOM 1153 C C . SER A 1 155 ? 2.184 6.441 -9.009 1.00 52.06 155 SER A C 1
ATOM 1155 O O . SER A 1 155 ? 2.639 7.289 -9.774 1.00 52.06 155 SER A O 1
ATOM 1157 N N . VAL A 1 156 ? 2.253 5.132 -9.260 1.00 49.97 156 VAL A N 1
ATOM 1158 C CA . VAL A 1 156 ? 2.854 4.553 -10.467 1.00 49.97 156 VAL A CA 1
ATOM 1159 C C . VAL A 1 156 ? 1.931 4.767 -11.658 1.00 49.97 156 VAL A C 1
ATOM 1161 O O . VAL A 1 156 ? 2.377 5.283 -12.675 1.00 49.97 156 VAL A O 1
ATOM 1164 N N . VAL A 1 157 ? 0.635 4.475 -11.509 1.00 50.31 157 VAL A N 1
ATOM 1165 C CA . VAL A 1 157 ? -0.375 4.730 -12.544 1.00 50.31 157 VAL A CA 1
ATOM 1166 C C . VAL A 1 157 ? -0.489 6.234 -12.803 1.00 50.31 157 VAL A C 1
ATOM 1168 O O . VAL A 1 157 ? -0.331 6.669 -13.939 1.00 50.31 157 VAL A O 1
ATOM 1171 N N . ALA A 1 158 ? -0.649 7.067 -11.770 1.00 50.59 158 ALA A N 1
ATOM 1172 C CA . ALA A 1 158 ? -0.738 8.513 -11.963 1.00 50.59 158 ALA A CA 1
ATOM 1173 C C . ALA A 1 158 ? 0.530 9.114 -12.590 1.00 50.59 158 ALA A C 1
ATOM 1175 O O . ALA A 1 158 ? 0.399 10.020 -13.401 1.00 50.59 158 ALA A O 1
ATOM 1176 N N . ARG A 1 159 ? 1.742 8.618 -12.290 1.00 51.59 159 ARG A N 1
ATOM 1177 C CA . ARG A 1 159 ? 2.986 9.045 -12.973 1.00 51.59 159 ARG A CA 1
ATOM 1178 C C . ARG A 1 159 ? 3.100 8.502 -14.397 1.00 51.59 159 ARG A C 1
ATOM 1180 O O . ARG A 1 159 ? 3.556 9.225 -15.284 1.00 51.59 159 ARG A O 1
ATOM 1187 N N . ALA A 1 160 ? 2.650 7.272 -14.632 1.00 48.88 160 ALA A N 1
ATOM 1188 C CA . ALA A 1 160 ? 2.573 6.683 -15.965 1.00 48.88 160 ALA A CA 1
ATOM 1189 C C . ALA A 1 160 ? 1.584 7.445 -16.865 1.00 48.88 160 ALA A C 1
ATOM 1191 O O . ALA A 1 160 ? 1.819 7.580 -18.060 1.00 48.88 160 ALA A O 1
ATOM 1192 N N . PHE A 1 161 ? 0.517 8.017 -16.305 1.00 51.09 161 PHE A N 1
ATOM 1193 C CA . PHE A 1 161 ? -0.451 8.807 -17.066 1.00 51.09 161 PHE A CA 1
ATOM 1194 C C . PHE A 1 161 ? -0.141 10.316 -17.092 1.00 51.09 161 PHE A C 1
ATOM 1196 O O . PHE A 1 161 ? -0.405 10.949 -18.111 1.00 51.09 161 PHE A O 1
ATOM 1203 N N . SER A 1 162 ? 0.472 10.899 -16.052 1.00 48.22 162 SER A N 1
ATOM 1204 C CA . SER A 1 162 ? 0.726 12.353 -15.968 1.00 48.22 162 SER A CA 1
ATOM 1205 C C . SER A 1 162 ? 1.928 12.841 -16.779 1.00 48.22 162 SER A C 1
ATOM 1207 O O . SER A 1 162 ? 1.943 13.998 -17.189 1.00 48.22 162 SER A O 1
ATOM 1209 N N . GLY A 1 163 ? 2.910 11.976 -17.053 1.00 49.16 163 GLY A N 1
ATOM 1210 C CA . GLY A 1 163 ? 4.038 12.291 -17.945 1.00 49.16 163 GLY A CA 1
ATOM 1211 C C . GLY A 1 163 ? 4.177 11.348 -19.142 1.00 49.16 163 GLY A C 1
ATOM 1212 O O . GLY A 1 163 ? 4.773 11.711 -20.153 1.00 49.16 163 GLY A O 1
ATOM 1213 N N . PHE A 1 164 ? 3.612 10.142 -19.054 1.00 50.88 164 PHE A N 1
ATOM 1214 C CA . PHE A 1 164 ? 3.888 9.042 -19.979 1.00 50.88 164 PHE A CA 1
ATOM 1215 C C . PHE A 1 164 ? 2.666 8.556 -20.769 1.00 50.88 164 PHE A C 1
ATOM 1217 O O . PHE A 1 164 ? 2.797 7.568 -21.477 1.00 50.88 164 PHE A O 1
ATOM 1224 N N . GLY A 1 165 ? 1.514 9.238 -20.772 1.00 51.44 165 GLY A N 1
ATOM 1225 C CA . GLY A 1 165 ? 0.379 8.826 -21.621 1.00 51.44 165 GLY A CA 1
ATOM 1226 C C . GLY A 1 165 ? 0.769 8.630 -23.101 1.00 51.44 165 GLY A C 1
ATOM 1227 O O . GLY A 1 165 ? 0.353 7.666 -23.739 1.00 51.44 165 GLY A O 1
ATOM 1228 N N . ALA A 1 166 ? 1.679 9.466 -23.615 1.00 51.03 166 ALA A N 1
ATOM 1229 C CA . ALA A 1 166 ? 2.308 9.270 -24.924 1.00 51.03 166 ALA A CA 1
ATOM 1230 C C . ALA A 1 166 ? 3.472 8.252 -24.895 1.00 51.03 166 ALA A C 1
ATOM 1232 O O . ALA A 1 166 ? 3.614 7.438 -25.805 1.00 51.03 166 ALA A O 1
ATOM 1233 N N . GLY A 1 167 ? 4.300 8.264 -23.846 1.00 50.53 167 GLY A N 1
ATOM 1234 C CA . GLY A 1 167 ? 5.489 7.413 -23.720 1.00 50.53 167 GLY A CA 1
ATOM 1235 C C . GLY A 1 167 ? 5.209 5.929 -23.443 1.00 50.53 167 GLY A C 1
ATOM 1236 O O . GLY A 1 167 ? 5.991 5.087 -23.860 1.00 50.53 167 GLY A O 1
ATOM 1237 N N . ALA A 1 168 ? 4.095 5.584 -22.800 1.00 55.47 168 ALA A N 1
ATOM 1238 C CA . ALA A 1 168 ? 3.674 4.216 -22.511 1.00 55.47 168 ALA A CA 1
ATOM 1239 C C . ALA A 1 168 ? 3.094 3.535 -23.758 1.00 55.47 168 ALA A C 1
ATOM 1241 O O . ALA A 1 168 ? 3.437 2.390 -24.040 1.00 55.47 168 ALA A O 1
ATOM 1242 N N . LEU A 1 169 ? 2.301 4.254 -24.563 1.00 54.56 169 LEU A N 1
ATOM 1243 C CA . LEU A 1 169 ? 1.847 3.776 -25.876 1.00 54.56 169 LEU A CA 1
ATOM 1244 C C . LEU A 1 169 ? 3.026 3.598 -26.836 1.00 54.56 169 LEU A C 1
ATOM 1246 O O . LEU A 1 169 ? 3.127 2.576 -27.514 1.00 54.56 169 LEU A O 1
ATOM 1250 N N . LEU A 1 170 ? 3.962 4.552 -26.840 1.00 56.31 170 LEU A N 1
ATOM 1251 C CA . LEU A 1 170 ? 5.211 4.422 -27.586 1.00 56.31 170 LEU A CA 1
ATOM 1252 C C . LEU A 1 170 ? 6.101 3.309 -27.030 1.00 56.31 170 LEU A C 1
ATOM 1254 O O . LEU A 1 170 ? 6.745 2.628 -27.815 1.00 56.31 170 LEU A O 1
ATOM 1258 N N . GLY A 1 171 ? 6.126 3.081 -25.717 1.00 60.31 171 GLY A N 1
ATOM 1259 C CA . GLY A 1 171 ? 6.903 2.028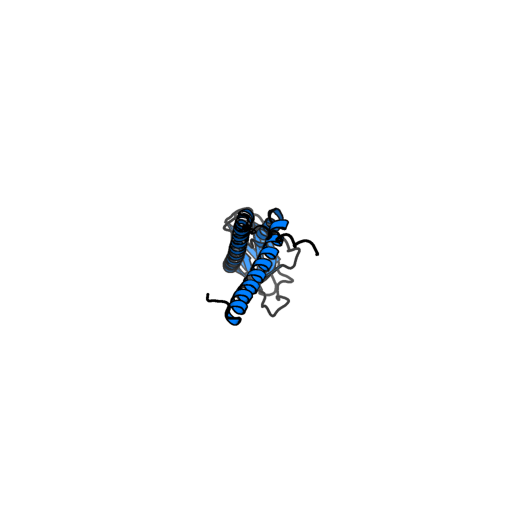 -25.064 1.00 60.31 171 GLY A CA 1
ATOM 1260 C C . GLY A 1 171 ? 6.380 0.634 -25.393 1.00 60.31 171 GLY A C 1
ATOM 1261 O O . GLY A 1 171 ? 7.151 -0.216 -25.830 1.00 60.31 171 GLY A O 1
ATOM 1262 N N . ILE A 1 172 ? 5.066 0.419 -25.281 1.00 61.94 172 ILE A N 1
ATOM 1263 C CA . ILE A 1 172 ? 4.402 -0.827 -25.687 1.00 61.94 172 ILE A CA 1
ATOM 1264 C C . ILE A 1 172 ? 4.572 -1.039 -27.194 1.00 61.94 172 ILE A C 1
ATOM 1266 O O . ILE A 1 172 ? 5.003 -2.110 -27.617 1.00 61.94 172 ILE A O 1
ATOM 1270 N N . GLY A 1 173 ? 4.322 -0.010 -28.009 1.00 64.38 173 GLY A N 1
ATOM 1271 C CA . GLY A 1 173 ? 4.535 -0.072 -29.456 1.00 64.38 173 GLY A CA 1
ATOM 1272 C C . GLY A 1 173 ? 5.989 -0.379 -29.827 1.00 64.38 173 GLY A C 1
ATOM 1273 O O . GLY A 1 173 ? 6.242 -1.211 -30.695 1.00 64.38 173 GLY A O 1
ATOM 1274 N N . SER A 1 174 ? 6.953 0.223 -29.129 1.00 58.31 174 SER A N 1
ATOM 1275 C CA . SER A 1 174 ? 8.385 -0.012 -29.344 1.00 58.31 174 SER A CA 1
ATOM 1276 C C . SER A 1 174 ? 8.803 -1.405 -28.897 1.00 58.31 174 SER A C 1
ATOM 1278 O O . SER A 1 174 ? 9.568 -2.044 -29.606 1.00 58.31 174 SER A O 1
ATOM 1280 N N . LEU A 1 175 ? 8.282 -1.912 -27.777 1.00 66.75 175 LEU A N 1
ATOM 1281 C CA . LEU A 1 175 ? 8.531 -3.276 -27.311 1.00 66.75 175 LEU A CA 1
ATOM 1282 C C . LEU A 1 175 ? 7.998 -4.302 -28.316 1.00 66.75 175 LEU A C 1
ATOM 1284 O O . LEU A 1 175 ? 8.725 -5.216 -28.702 1.00 66.75 175 LEU A O 1
ATOM 1288 N N . ILE A 1 176 ? 6.766 -4.112 -28.800 1.00 73.00 176 ILE A N 1
ATOM 1289 C CA . ILE A 1 176 ? 6.171 -4.942 -29.854 1.00 73.00 176 ILE A CA 1
ATOM 1290 C C . ILE A 1 176 ? 7.036 -4.882 -31.115 1.00 73.00 176 ILE A C 1
ATOM 1292 O O . ILE A 1 176 ? 7.384 -5.922 -31.673 1.00 73.00 176 ILE A O 1
ATOM 1296 N N . LEU A 1 177 ? 7.448 -3.688 -31.550 1.00 67.69 177 LEU A N 1
ATOM 1297 C CA . LEU A 1 177 ? 8.318 -3.535 -32.715 1.00 67.69 177 LEU A CA 1
ATOM 1298 C C . LEU A 1 177 ? 9.684 -4.195 -32.516 1.00 67.69 177 LEU A C 1
ATOM 1300 O O . LEU A 1 177 ? 10.181 -4.799 -33.463 1.00 67.69 177 LEU A O 1
ATOM 1304 N N . LEU A 1 178 ? 10.278 -4.128 -31.324 1.00 66.00 178 LEU A N 1
ATOM 1305 C CA . LEU A 1 178 ? 11.568 -4.741 -30.990 1.00 66.00 178 LEU A CA 1
ATOM 1306 C C . LEU A 1 178 ? 11.462 -6.271 -31.016 1.00 66.00 178 LEU A C 1
ATOM 1308 O O . LEU A 1 178 ? 12.300 -6.930 -31.629 1.00 66.00 178 LEU A O 1
ATOM 1312 N N . ILE A 1 179 ? 10.386 -6.834 -30.460 1.00 72.12 179 ILE A N 1
ATOM 1313 C CA . ILE A 1 179 ? 10.082 -8.268 -30.550 1.00 72.12 179 ILE A CA 1
ATOM 1314 C C . ILE A 1 179 ? 9.901 -8.671 -32.020 1.00 72.12 179 ILE A C 1
ATOM 1316 O O . ILE A 1 179 ? 10.575 -9.582 -32.498 1.00 72.12 179 ILE A O 1
ATOM 1320 N N . VAL A 1 180 ? 9.062 -7.962 -32.781 1.00 72.19 180 VAL A N 1
ATOM 1321 C CA . VAL A 1 180 ? 8.771 -8.293 -34.186 1.00 72.19 180 VAL A CA 1
ATOM 1322 C C . VAL A 1 180 ? 10.011 -8.152 -35.071 1.00 72.19 180 VAL A C 1
ATOM 1324 O O . VAL A 1 180 ? 10.292 -9.039 -35.877 1.00 72.19 180 VAL A O 1
ATOM 1327 N N . THR A 1 181 ? 10.796 -7.080 -34.936 1.00 68.31 181 THR A N 1
ATOM 1328 C CA . THR A 1 181 ? 12.037 -6.908 -35.712 1.00 68.31 181 THR A CA 1
ATOM 1329 C C . THR A 1 181 ? 13.138 -7.860 -35.263 1.00 68.31 181 THR A C 1
ATOM 1331 O O . THR A 1 181 ? 13.846 -8.381 -36.123 1.00 68.31 181 THR A O 1
ATOM 1334 N N . GLY A 1 182 ? 13.259 -8.158 -33.967 1.00 64.31 182 GLY A N 1
ATOM 1335 C CA . GLY A 1 182 ? 14.174 -9.170 -33.439 1.00 64.31 182 GLY A CA 1
ATOM 1336 C C . GLY A 1 182 ? 13.880 -10.561 -34.004 1.00 64.31 182 GLY A C 1
ATOM 1337 O O . GLY A 1 182 ? 14.769 -11.204 -34.568 1.00 64.31 182 GLY A O 1
ATOM 1338 N N . VAL A 1 183 ? 12.614 -10.985 -33.966 1.00 63.06 183 VAL A N 1
ATOM 1339 C CA . VAL A 1 183 ? 12.155 -12.276 -34.508 1.00 63.06 183 VAL A CA 1
ATOM 1340 C C . VAL A 1 183 ? 12.287 -12.324 -36.037 1.00 63.06 183 VAL A C 1
ATOM 1342 O O . VAL A 1 183 ? 12.792 -13.306 -36.594 1.00 63.06 183 VAL A O 1
ATOM 1345 N N . ARG A 1 184 ? 11.916 -11.247 -36.744 1.00 53.88 184 ARG A N 1
ATOM 1346 C CA . ARG A 1 184 ? 11.988 -11.177 -38.215 1.00 53.88 184 ARG A CA 1
ATOM 1347 C C . ARG A 1 184 ? 13.430 -11.122 -38.727 1.00 53.88 184 ARG A C 1
ATOM 1349 O O . ARG A 1 184 ? 13.746 -11.744 -39.740 1.00 53.88 184 ARG A O 1
ATOM 1356 N N . ARG A 1 185 ? 14.337 -10.442 -38.018 1.00 52.91 185 ARG A N 1
ATOM 1357 C CA . ARG A 1 185 ? 15.767 -10.368 -38.366 1.00 52.91 185 ARG A CA 1
ATOM 1358 C C . ARG A 1 185 ? 16.523 -11.646 -37.989 1.00 52.91 185 ARG A C 1
ATOM 1360 O O . ARG A 1 185 ? 17.416 -12.052 -38.733 1.00 52.91 185 ARG A O 1
ATOM 1367 N N . GLY A 1 186 ? 16.137 -12.312 -36.898 1.00 48.47 186 GLY A N 1
ATOM 1368 C CA . GLY A 1 186 ? 16.616 -13.655 -36.550 1.00 48.47 186 GLY A CA 1
ATOM 1369 C C . GLY A 1 186 ? 16.226 -14.697 -37.601 1.00 48.47 186 GLY A C 1
ATOM 1370 O O . GLY A 1 186 ? 17.064 -15.497 -38.020 1.00 48.47 186 GLY A O 1
ATOM 1371 N N . SER A 1 187 ? 14.997 -14.612 -38.121 1.00 49.69 187 SER A N 1
ATOM 1372 C CA . SER A 1 187 ? 14.551 -15.444 -39.243 1.00 49.69 187 SER A CA 1
ATOM 1373 C C . SER A 1 187 ? 15.302 -15.119 -40.534 1.00 49.69 187 SER A C 1
ATOM 1375 O O . SER A 1 187 ? 15.746 -16.039 -41.200 1.00 49.69 187 SER A O 1
ATOM 1377 N N . ALA A 1 188 ? 15.578 -13.847 -40.846 1.00 50.81 188 ALA A N 1
ATOM 1378 C CA . ALA A 1 188 ? 16.352 -13.483 -42.040 1.00 50.81 188 ALA A CA 1
ATOM 1379 C C . ALA A 1 188 ? 17.805 -14.006 -42.019 1.00 50.81 188 ALA A C 1
ATOM 1381 O O . ALA A 1 188 ? 18.332 -14.392 -43.064 1.00 50.81 188 ALA A O 1
ATOM 1382 N N . LYS A 1 189 ? 18.453 -14.066 -40.843 1.00 50.78 189 LYS A N 1
ATOM 1383 C CA . LYS A 1 189 ? 19.756 -14.741 -40.691 1.00 50.78 189 LYS A CA 1
ATOM 1384 C C . LYS A 1 189 ? 19.636 -16.251 -40.898 1.00 50.78 189 LYS A C 1
ATOM 1386 O O . LYS A 1 189 ? 20.493 -16.826 -41.559 1.00 50.78 189 LYS A O 1
ATOM 1391 N N . ARG A 1 190 ? 18.572 -16.877 -40.386 1.00 51.62 190 ARG A N 1
ATOM 1392 C CA . ARG A 1 190 ? 18.313 -18.314 -40.569 1.00 51.62 190 ARG A CA 1
ATOM 1393 C C . ARG A 1 190 ? 17.976 -18.669 -42.016 1.00 51.62 190 ARG A C 1
ATOM 1395 O O . ARG A 1 190 ? 18.494 -19.656 -42.511 1.00 51.62 190 ARG A O 1
ATOM 1402 N N . THR A 1 191 ? 17.210 -17.844 -42.725 1.00 52.28 191 THR A N 1
ATOM 1403 C CA . THR A 1 191 ? 16.908 -18.042 -44.149 1.00 52.28 191 THR A CA 1
ATOM 1404 C C . THR A 1 191 ? 18.146 -17.825 -45.020 1.00 52.28 191 THR A C 1
ATOM 1406 O O . THR A 1 191 ? 18.359 -18.585 -45.951 1.00 52.28 191 THR A O 1
ATOM 1409 N N . ARG A 1 192 ? 19.022 -16.858 -44.703 1.00 50.38 192 ARG A N 1
ATOM 1410 C CA . ARG A 1 192 ? 20.308 -16.690 -45.412 1.00 50.38 192 ARG A CA 1
ATOM 1411 C C . ARG A 1 192 ? 21.305 -17.814 -45.132 1.00 50.38 192 ARG A C 1
ATOM 1413 O O . ARG A 1 192 ? 21.999 -18.229 -46.051 1.00 50.38 192 ARG A O 1
ATOM 1420 N N . ALA A 1 193 ? 21.342 -18.322 -43.899 1.00 55.12 193 ALA A N 1
ATOM 1421 C CA . ALA A 1 193 ? 22.131 -19.501 -43.547 1.00 55.12 193 ALA A CA 1
ATOM 1422 C C . ALA A 1 193 ? 21.584 -20.777 -44.215 1.00 55.12 193 ALA A C 1
ATOM 1424 O O . ALA A 1 193 ? 22.364 -21.601 -44.674 1.00 55.12 193 ALA A O 1
ATOM 1425 N N . ALA A 1 194 ? 20.259 -20.910 -44.338 1.00 53.16 194 ALA A N 1
ATOM 1426 C CA . ALA A 1 194 ? 19.610 -22.024 -45.032 1.00 53.16 194 ALA A CA 1
ATOM 1427 C C . ALA A 1 194 ? 19.725 -21.946 -46.568 1.00 53.16 194 ALA A C 1
ATOM 1429 O O . ALA A 1 194 ? 19.678 -22.975 -47.228 1.00 53.16 194 ALA A O 1
ATOM 1430 N N . LEU A 1 195 ? 19.896 -20.747 -47.141 1.00 58.34 195 LEU A N 1
ATOM 1431 C CA . LEU A 1 195 ? 20.073 -20.525 -48.585 1.00 58.34 195 LEU A CA 1
ATOM 1432 C C . LEU A 1 195 ? 21.542 -20.556 -49.047 1.00 58.34 195 LEU A C 1
ATOM 1434 O O . LEU A 1 195 ? 21.804 -20.284 -50.215 1.00 58.34 195 LEU A O 1
ATOM 1438 N N . GLY A 1 196 ? 22.507 -20.846 -48.164 1.00 53.41 196 GLY A N 1
ATOM 1439 C CA . GLY A 1 196 ? 23.909 -21.066 -48.552 1.00 53.41 196 GLY A CA 1
ATOM 1440 C C . GLY A 1 196 ? 24.628 -19.874 -49.205 1.00 53.41 196 GLY A C 1
ATOM 1441 O O . GLY A 1 196 ? 25.692 -20.050 -49.784 1.00 53.41 196 GLY A O 1
ATOM 1442 N N . LEU A 1 197 ? 24.097 -18.651 -49.117 1.00 58.59 197 LEU A N 1
ATOM 1443 C CA . LEU A 1 197 ? 24.687 -17.453 -49.739 1.00 58.59 197 LEU A CA 1
ATOM 1444 C C . LEU A 1 197 ? 25.713 -16.776 -48.819 1.00 58.59 197 LEU A C 1
ATOM 1446 O O . LEU A 1 197 ? 25.609 -15.592 -48.495 1.00 58.59 197 LEU A O 1
ATOM 1450 N N . GLY A 1 198 ? 26.684 -17.557 -48.355 1.00 51.91 198 GLY A N 1
ATOM 1451 C CA . GLY A 1 198 ? 27.688 -17.125 -47.391 1.00 51.91 198 GLY A CA 1
ATOM 1452 C C . GLY A 1 198 ? 29.078 -17.679 -47.667 1.00 51.91 198 GLY A C 1
ATOM 1453 O O . GLY A 1 198 ? 29.651 -18.263 -46.759 1.00 51.91 198 GLY A O 1
ATOM 1454 N N . ALA A 1 199 ? 29.594 -17.510 -48.885 1.00 44.62 199 ALA A N 1
ATOM 1455 C CA . ALA A 1 199 ? 31.024 -17.368 -49.183 1.00 44.62 199 ALA A CA 1
ATOM 1456 C C . ALA A 1 199 ? 31.197 -17.091 -50.683 1.00 44.62 199 ALA A C 1
ATOM 1458 O O . ALA A 1 199 ? 30.857 -17.949 -51.490 1.00 44.62 199 ALA A O 1
ATOM 1459 N N . HIS A 1 200 ? 31.643 -15.879 -51.021 1.00 41.03 200 HIS A N 1
ATOM 1460 C CA . HIS A 1 200 ? 32.714 -15.527 -51.967 1.00 41.03 200 HIS A CA 1
ATOM 1461 C C . HIS A 1 200 ? 32.760 -14.003 -52.105 1.00 41.03 200 HIS A C 1
ATOM 1463 O O . HIS A 1 200 ? 31.697 -13.397 -52.371 1.00 41.03 200 HIS A O 1
#

Secondary structure (DSSP, 8-state):
-PPPPPPP-PPPP-PPPHHHHHHHHHHHHHHHHHHHHHHHHHHHHHHHHHT-EEEEESEEEEEEESSSEEEEEEEEE-TT-SS-TTSTT-EEEEE-TTS-EE--B--SS--EEEETTEEEEEEEEEEE-SSEEEEEEEE-SS-EEEEEE--THHHHHHHHHHTTHHHHHHHHHHHHHHHHHHHHHHHHHHHHHHTT----

Sequence (200 aa):
MPPPFAPGLLPPPRVPSARGYVIGTIGMVLAALAVAYAIFAILSFIDDVNDFQRFKVPGTHTVHVSKPGTVDIFADVSSSQSNVPGLDDLVLTVTNPDGHGVIVQQPRTNETYDLNGRHGQLIARFPASKSGDYELVSRSTSPARVAVGRLALGSVVARAFSGFGAGALLGIGSLILLIVTGVRRGSAKRTRAALGLGAH

Nearest PDB structures (foldseek):
  7t69-assembly1_A  TM=3.888E-01  e=1.985E+00  Fusarium oxysporum f. sp. lycopersici
  6efy-assembly1_A-2  TM=3.144E-01  e=2.785E+00  Drosophila melanogaster
  8v4k-assembly1_E  TM=3.536E-01  e=8.623E+00  Homo sapiens

pLDDT: mean 75.54, std 15.93, range [41.03, 98.06]

Mean predicted aligned error: 14.1 Å

Solvent-accessible surface area (backbone atoms only — not comparable to full-atom values): 11569 Å² total; per-residue (Å²): 134,84,82,84,82,74,83,77,79,74,77,77,83,84,73,84,57,69,66,59,53,53,53,50,51,53,52,51,51,54,51,50,52,51,51,52,50,52,53,52,52,52,51,51,53,53,50,38,63,68,68,33,51,72,47,70,34,48,45,79,44,80,46,79,34,87,61,56,44,68,36,38,32,22,37,61,36,57,93,90,48,98,68,63,73,37,55,94,62,51,46,76,48,40,27,40,72,88,71,46,78,45,74,71,39,71,63,94,59,95,46,72,49,79,56,96,93,44,28,32,37,54,61,34,32,34,74,33,89,52,57,46,53,26,42,39,39,35,43,39,95,35,72,41,43,36,35,38,37,50,72,64,59,67,61,52,52,50,48,44,54,73,78,20,59,68,53,51,56,49,41,54,51,47,50,52,49,48,52,52,51,51,54,54,52,53,47,52,53,50,52,44,65,74,64,66,81,79,86,134

Foldseek 3Di:
DDDDDDPDDDPPPPDDDPVVVVVVVVLVVLLVVLVVVVVVLVVVQQVQQVPWDKDKDQDKDKDFFAFWFKKWKWFWDQPPDPDDPFLVFKDKWKAAPVRHTWDKDADPDFDWDDDPNTIITTGIMTGHRGGDIMMIHIDTPDMTMMTMGDRCVVVVVCVCVVPNVVVVVVNVVSVVVCVVCVVVVVVVVVVCVVVPVPDD

=== Feature glossary ===
The record interleaves many kinds of information about one protein. Here is each kind framed as the question it answers.

Q: What does the local fold look like, residue by residue?
A: A 3Di character summarizes, for each residue, the relative orientation of the Cα frame of its nearest spatial neighbor. Because it encodes fold topology rather than chemistry, 3Di alignments detect remote structural similarity that sequence alignment misses.

Q: Which residues are in helices, strands, or loops?
A: Secondary structure is the local, repeating backbone conformation. DSSP classifies it into eight states by reading the hydrogen-bond network: three helix types (H, G, I), two β types (E, B), two non-regular types (T, S), and unstructured coil (-).

Q: How big and how compact is the whole molecule?
A: Three whole-structure scalars: the radius of gyration (RMS distance of Cα from centroid, in Å), the count of Cα–Cα contacts (pairs closer than 8 Å and separated by more than four residues in sequence — i.e. tertiary, not local, contacts), and the bounding-box dimensions. Together they distinguish compact globular folds from extended fibres or disordered chains.

Q: How confident is the AlphaFold model at each residue?
A: For AlphaFold models, the B-factor field carries pLDDT — the model's own estimate of local accuracy on a 0–100 scale. Regions with pLDDT<50 should be treated as essentially unmodeled; they often correspond to intrinsically disordered segments.

Q: What family and function is it annotated with?
A: Functional annotations link the protein to curated databases. InterPro entries identify conserved domains and families by matching the sequence against member-database signatures (Pfam, PROSITE, CDD, …). Gene Ontology (GO) terms describe molecular function, biological process, and cellular component in a controlled vocabulary. CATH places the structure in a hierarchical fold classification (Class/Architecture/Topology/Homologous-superfamily). The organism is the source species.

Q: What known structures does this most resemble?
A: Nearest PDB neighbors are the top structural matches found by Foldseek when searching this structure against the entire Protein Data Bank. Each hit reports a TM-score (0 to 1; >0.5 almost always implies the same fold) and an E-value. These are *structural* homologs — they may share no detectable sequence similarity.

Q: Which residues are buried vs exposed?
A: Solvent-accessible surface area (SASA) is the area in Å² traced out by the centre of a 1.4 Å probe sphere (a water molecule) rolled over the protein's van der Waals surface (Shrake–Rupley / Lee–Richards construction). Buried residues have near-zero SASA; fully exposed residues can exceed 200 Å². The total SASA scales roughly with the number of surface residues.

Q: What are the backbone torsion angles?
A: φ (phi) and ψ (psi) are the two rotatable backbone dihedrals per residue: φ is the C(i-1)–N–Cα–C torsion, ψ is the N–Cα–C–N(i+1) torsion, both in degrees on (−180°, 180°]. α-helical residues cluster near (−60°, −45°); β-strand residues near (−120°, +130°). A Ramachandran plot is simply a scatter of (φ, ψ) for every residue.

Q: Are the domains correctly placed relative to each other?
A: Predicted aligned error is AlphaFold's pairwise confidence. Unlike pLDDT (per-residue), PAE is per-residue-pair and captures whether two parts of the structure are correctly placed relative to each other. Units are ångströms of expected positional error.

Q: What if only a Cα trace is available?
A: P-SEA three-state annotation labels each residue as helix, strand, or coil based purely on the geometry of the Cα trace. It serves as a fallback when the full backbone (and thus DSSP) is unavailable.

Q: What is the amino-acid chain?
A: This is the polypeptide sequence — one letter per residue, N-terminus first. Length ranges from a few dozen residues for small domains to over a thousand for large multi-domain proteins.

Q: What do the rendered images show?
A: The six renders are orthographic views along the three Cartesian axes in both directions. Representation (cartoon, sticks, or surface) and color scheme (sequence-rainbow or by-chain) vary across proteins so the training set covers all the common visualization conventions.

Q: What do the diagnostic plots show?
A: Plot images: a contact map (which residues are close in 3D, as an N×N binary image), a Ramachandran scatter (backbone torsion angles, revealing secondary-structure composition at a glance), and — for AlphaFold structures — a PAE heatmap (pairwise prediction confidence).

Q: How mobile is each atom in the crystal?
A: B-factor (Debye–Waller factor) reflects atomic displacement in the crystal lattice. It is an experimental observable (units Å²), not a prediction; low values mean the atom is pinned down, high values mean it moves or is heterogeneous across the crystal.

Q: Where is each backbone atom in 3D?
A: The mmCIF table is the protein's shape written out atom by atom. For each backbone N, Cα, C, and carbonyl O, it records an (x, y, z) coordinate triple in Å plus the residue type, chain letter, and residue number.